Protein AF-U5VRV6-F1 (afdb_monomer_lite)

pLDDT: mean 81.71, std 19.07, range [36.88, 98.19]

Secondary structure (DSSP, 8-state):
---------PPP----------------PPPP---PPS--------PPPPEEEEEEEEE--TT-EEEEEEESSSS-EEEEEEEE-SS--SSS--TTEEEEEEEESSSSSS-EEE--SS-EES-EEEEE-TTS-EEEEETTTEEEEESSTTSS-EEESSPPPPPHHHH-EEEETTEEEEEEE-TTS--EEEEE--SSTTSPPPEEEEETTEEEE---TT--S--SEEEEEETTEEEEEETTEEEEE-TT---EEE--S-SSEEEE-TTS-EEEEETTTTEEEEEEEETTEEEEEEEEEEEE-

InterPro domains:
  IPR015943 WD40/YVTN repeat-like-containing domain superfamily [G3DSA:2.130.10.10] (91-248)

Structure (mmCIF, N/CA/C/O backbone):
data_AF-U5VRV6-F1
#
_entry.id   AF-U5VRV6-F1
#
loop_
_atom_site.group_PDB
_atom_site.id
_atom_site.type_symbol
_atom_site.label_atom_id
_atom_site.label_alt_id
_atom_site.label_comp_id
_atom_site.label_asym_id
_atom_site.label_entity_id
_atom_site.label_seq_id
_atom_site.pdbx_PDB_ins_code
_atom_site.Cartn_x
_atom_site.Cartn_y
_atom_site.Cartn_z
_atom_site.occupancy
_atom_site.B_iso_or_equiv
_atom_site.auth_seq_id
_atom_site.auth_comp_id
_atom_site.auth_asym_id
_atom_site.auth_atom_id
_atom_site.pdbx_PDB_model_num
ATOM 1 N N . MET A 1 1 ? -8.459 62.978 -18.547 1.00 42.44 1 MET A N 1
ATOM 2 C CA . MET A 1 1 ? -9.290 62.737 -17.347 1.00 42.44 1 MET A CA 1
ATOM 3 C C . MET A 1 1 ? -8.329 62.241 -16.293 1.00 42.44 1 MET A C 1
ATOM 5 O O . MET A 1 1 ? -8.176 61.042 -16.129 1.00 42.44 1 MET A O 1
ATOM 9 N N . ASP A 1 2 ? -7.625 63.179 -15.669 1.00 36.88 2 ASP A N 1
ATOM 10 C CA . ASP A 1 2 ? -6.565 62.901 -14.706 1.00 36.88 2 ASP A CA 1
ATOM 11 C C . ASP A 1 2 ? -6.963 63.549 -13.385 1.00 36.88 2 ASP A C 1
ATOM 13 O O . ASP A 1 2 ? -7.093 64.769 -13.299 1.00 36.88 2 ASP A O 1
ATOM 17 N N . ALA A 1 3 ? -7.203 62.723 -12.371 1.00 40.25 3 ALA A N 1
ATOM 18 C CA . ALA A 1 3 ? -7.397 63.165 -11.000 1.00 40.25 3 ALA A CA 1
ATOM 19 C C . ALA A 1 3 ? -6.587 62.247 -10.083 1.00 40.25 3 ALA A C 1
ATOM 21 O O . ALA A 1 3 ? -6.955 61.112 -9.789 1.00 40.25 3 ALA A O 1
ATOM 22 N N . VAL A 1 4 ? -5.437 62.782 -9.689 1.00 40.69 4 VAL A N 1
ATOM 23 C CA . VAL A 1 4 ? -4.514 62.282 -8.674 1.00 40.69 4 VAL A CA 1
ATOM 24 C C . VAL A 1 4 ? -5.130 62.519 -7.291 1.00 40.69 4 VAL A C 1
ATOM 26 O O . VAL A 1 4 ? -5.583 63.623 -7.000 1.00 40.69 4 VAL A O 1
ATOM 29 N N . LEU A 1 5 ? -5.114 61.502 -6.425 1.00 43.28 5 LEU A N 1
ATOM 30 C CA . LEU A 1 5 ? -5.464 61.608 -5.003 1.00 43.28 5 LEU A CA 1
ATOM 31 C C . LEU A 1 5 ? -4.194 61.426 -4.148 1.00 43.28 5 LEU A C 1
ATOM 33 O O . LEU A 1 5 ? -3.525 60.403 -4.302 1.00 43.28 5 LEU A O 1
ATOM 37 N N . PRO A 1 6 ? -3.854 62.354 -3.232 1.00 49.81 6 PRO A N 1
ATOM 38 C CA . PRO A 1 6 ? -2.727 62.197 -2.319 1.00 49.81 6 PRO A CA 1
ATOM 39 C C . PRO A 1 6 ? -3.179 61.604 -0.974 1.00 49.81 6 PRO A C 1
ATOM 41 O O . PRO A 1 6 ? -4.217 61.979 -0.429 1.00 49.81 6 PRO A O 1
ATOM 44 N N . ARG A 1 7 ? -2.368 60.714 -0.390 1.00 48.44 7 ARG A N 1
ATOM 45 C CA . ARG A 1 7 ? -2.465 60.331 1.027 1.00 48.44 7 ARG A CA 1
ATOM 46 C C . ARG A 1 7 ? -1.246 60.859 1.773 1.00 48.44 7 ARG A C 1
ATOM 48 O O . ARG A 1 7 ? -0.137 60.364 1.604 1.00 48.44 7 ARG A O 1
ATOM 55 N N . ALA A 1 8 ? -1.494 61.889 2.571 1.00 40.72 8 ALA A N 1
ATOM 56 C CA . ALA A 1 8 ? -0.599 62.418 3.586 1.00 40.72 8 ALA A CA 1
ATOM 57 C C . ALA A 1 8 ? -0.865 61.755 4.951 1.00 40.72 8 ALA A C 1
ATOM 59 O O . ALA A 1 8 ? -1.913 61.140 5.144 1.00 40.72 8 ALA A O 1
ATOM 60 N N . LEU A 1 9 ? 0.065 62.019 5.880 1.00 42.19 9 LEU A N 1
ATOM 61 C CA . LEU A 1 9 ? 0.030 61.875 7.348 1.00 42.19 9 LEU A CA 1
ATOM 62 C C . LEU A 1 9 ? 0.780 60.670 7.936 1.00 42.19 9 LEU A C 1
ATOM 64 O O . LEU A 1 9 ? 0.206 59.660 8.329 1.00 42.19 9 LEU A O 1
ATOM 68 N N . ALA A 1 10 ? 2.093 60.870 8.086 1.00 40.06 10 ALA A N 1
ATOM 69 C CA . ALA A 1 10 ? 2.903 60.263 9.135 1.00 40.06 10 ALA A CA 1
ATOM 70 C C . ALA A 1 10 ? 2.740 61.098 10.420 1.00 40.06 10 ALA A C 1
ATOM 72 O O . ALA A 1 10 ? 3.085 62.280 10.442 1.00 40.06 10 ALA A O 1
ATOM 73 N N . GLY A 1 11 ? 2.174 60.495 11.466 1.00 44.00 11 GLY A N 1
ATOM 74 C CA . GLY A 1 11 ? 2.008 61.098 12.788 1.00 44.00 11 GLY A CA 1
ATOM 75 C C . GLY A 1 11 ? 3.113 60.658 13.747 1.00 44.00 11 GLY A C 1
ATOM 76 O O . GLY A 1 11 ? 3.287 59.469 13.995 1.00 44.00 11 GLY A O 1
ATOM 77 N N . VAL A 1 12 ? 3.841 61.640 14.277 1.00 46.75 12 VAL A N 1
ATOM 78 C CA . VAL A 1 12 ? 4.800 61.551 15.388 1.00 46.75 12 VAL A CA 1
ATOM 79 C C . VAL A 1 12 ? 4.040 61.643 16.718 1.00 46.75 12 VAL A C 1
ATOM 81 O O . VAL A 1 12 ? 3.195 62.522 16.849 1.00 46.75 12 VAL A O 1
ATOM 84 N N . LEU A 1 13 ? 4.375 60.820 17.720 1.00 43.66 13 LEU A N 1
ATOM 85 C CA . LEU A 1 13 ? 4.093 61.091 19.145 1.00 43.66 13 LEU A CA 1
ATOM 86 C C . LEU A 1 13 ? 5.135 60.338 20.003 1.00 43.66 13 LEU A C 1
ATOM 88 O O . LEU A 1 13 ? 5.196 59.115 19.962 1.00 43.66 13 LEU A O 1
ATOM 92 N N . LEU A 1 14 ? 6.191 61.005 20.472 1.00 41.12 14 LEU A N 1
ATOM 93 C CA . LEU A 1 14 ? 6.366 61.719 21.752 1.00 41.12 14 LEU A CA 1
ATOM 94 C C . LEU A 1 14 ? 6.448 60.809 22.999 1.00 41.12 14 LEU A C 1
ATOM 96 O O . LEU A 1 14 ? 5.477 60.182 23.411 1.00 41.12 14 LEU A O 1
ATOM 100 N N . LEU A 1 15 ? 7.647 60.803 23.593 1.00 45.47 15 LEU A N 1
ATOM 101 C CA . LEU A 1 15 ? 8.026 60.208 24.878 1.00 45.47 15 LEU A CA 1
ATOM 102 C C . LEU A 1 15 ? 7.299 60.850 26.070 1.00 45.47 15 LEU A C 1
ATOM 104 O O . LEU A 1 15 ? 7.196 62.073 26.134 1.00 45.47 15 LEU A O 1
ATOM 108 N N . LEU A 1 16 ? 6.976 60.036 27.081 1.00 51.25 16 LEU A N 1
ATOM 109 C CA . LEU A 1 16 ? 6.817 60.464 28.474 1.00 51.25 16 LEU A CA 1
ATOM 110 C C . LEU A 1 16 ? 7.508 59.462 29.410 1.00 51.25 16 LEU A C 1
ATOM 112 O O . LEU A 1 16 ? 7.162 58.283 29.464 1.00 51.25 16 LEU A O 1
ATOM 116 N N . THR A 1 17 ? 8.502 59.958 30.141 1.00 54.72 17 THR A N 1
ATOM 117 C CA . THR A 1 17 ? 9.117 59.345 31.320 1.00 54.72 17 THR A CA 1
ATOM 118 C C . THR A 1 17 ? 8.435 59.883 32.580 1.00 54.72 17 THR A C 1
ATOM 120 O O . THR A 1 17 ? 8.090 61.062 32.613 1.00 54.72 17 THR A O 1
ATOM 123 N N . LEU A 1 18 ? 8.277 59.041 33.615 1.00 43.03 18 LEU A N 1
ATOM 124 C CA . LEU A 1 18 ? 8.635 59.292 35.030 1.00 43.03 18 LEU A CA 1
ATOM 125 C C . LEU A 1 18 ? 7.873 58.372 36.005 1.00 43.03 18 LEU A C 1
ATOM 127 O O . LEU A 1 18 ? 6.651 58.344 36.024 1.00 43.03 18 LEU A O 1
ATOM 131 N N . GLY A 1 19 ? 8.649 57.718 36.878 1.00 45.34 19 GLY A N 1
ATOM 132 C CA . GLY A 1 19 ? 8.439 57.721 38.332 1.00 45.34 19 GLY A CA 1
ATOM 133 C C . GLY A 1 19 ? 7.315 56.868 38.926 1.00 45.34 19 GLY A C 1
ATOM 134 O O . GLY A 1 19 ? 6.165 57.281 38.965 1.00 45.34 19 GLY A O 1
ATOM 135 N N . GLY A 1 20 ? 7.687 55.752 39.559 1.00 38.62 20 GLY A N 1
ATOM 136 C CA . GLY A 1 20 ? 6.810 55.036 40.487 1.00 38.62 20 GLY A CA 1
ATOM 137 C C . GLY A 1 20 ? 7.572 54.025 41.338 1.00 38.62 20 GLY A C 1
ATOM 138 O O . GLY A 1 20 ? 7.757 52.883 40.928 1.00 38.62 20 GLY A O 1
ATOM 139 N N . CYS A 1 21 ? 8.027 54.450 42.519 1.00 47.62 21 CYS A N 1
ATOM 140 C CA . CYS A 1 21 ? 8.545 53.572 43.567 1.00 47.62 21 CYS A CA 1
ATOM 141 C C . CYS A 1 21 ? 7.497 52.511 43.921 1.00 47.62 21 CYS A C 1
ATOM 143 O O . CYS A 1 21 ? 6.390 52.860 44.322 1.00 47.62 21 CYS A O 1
ATOM 145 N N . SER A 1 22 ? 7.847 51.229 43.831 1.00 45.88 22 SER A N 1
ATOM 146 C CA . SER A 1 22 ? 7.066 50.165 44.466 1.00 45.88 22 SER A CA 1
ATOM 147 C C . SER A 1 22 ? 7.868 49.611 45.632 1.00 45.88 22 SER A C 1
ATOM 149 O O . SER A 1 22 ? 8.884 48.941 45.448 1.00 45.88 22 SER A O 1
ATOM 151 N N . ALA A 1 23 ? 7.410 49.956 46.833 1.00 51.03 23 ALA A N 1
ATOM 152 C CA . ALA A 1 23 ? 7.776 49.282 48.062 1.00 51.03 23 ALA A CA 1
ATOM 153 C C . ALA A 1 23 ? 7.426 47.792 47.932 1.00 51.03 23 ALA A C 1
ATOM 155 O O . ALA A 1 23 ? 6.317 47.426 47.542 1.00 51.03 23 ALA A O 1
ATOM 156 N N . LEU A 1 24 ? 8.407 46.944 48.225 1.00 43.62 24 LEU A N 1
ATOM 157 C CA . LEU A 1 24 ? 8.246 45.505 48.356 1.00 43.62 24 LEU A CA 1
ATOM 158 C C . LEU A 1 24 ? 7.493 45.228 49.659 1.00 43.62 24 LEU A C 1
ATOM 160 O O . LEU A 1 24 ? 8.105 45.239 50.722 1.00 43.62 24 LEU A O 1
ATOM 164 N N . ASP A 1 25 ? 6.192 44.957 49.570 1.00 44.09 25 ASP A N 1
ATOM 165 C CA . ASP A 1 25 ? 5.458 44.293 50.646 1.00 44.09 25 ASP A CA 1
ATOM 166 C C . ASP A 1 25 ? 5.300 42.811 50.288 1.00 44.09 25 ASP A C 1
ATOM 168 O O . ASP A 1 25 ? 4.629 42.422 49.325 1.00 44.09 25 ASP A O 1
ATOM 172 N N . GLY A 1 26 ? 6.025 41.976 51.031 1.00 43.62 26 GLY A N 1
ATOM 173 C CA . GLY A 1 26 ? 6.123 40.538 50.830 1.00 43.62 26 GLY A CA 1
ATOM 174 C C . GLY A 1 26 ? 4.843 39.816 51.234 1.00 43.62 26 GLY A C 1
ATOM 175 O O . GLY A 1 26 ? 4.760 39.241 52.317 1.00 43.62 26 GLY A O 1
ATOM 176 N N . VAL A 1 27 ? 3.865 39.769 50.333 1.00 45.47 27 VAL A N 1
ATOM 177 C CA . VAL A 1 27 ? 2.753 38.818 50.426 1.00 45.47 27 VAL A CA 1
ATOM 178 C C . VAL A 1 27 ? 3.297 37.426 50.098 1.00 45.47 27 VAL A C 1
ATOM 180 O O . VAL A 1 27 ? 3.529 37.094 48.935 1.00 45.47 27 VAL A O 1
ATOM 183 N N . ARG A 1 28 ? 3.495 36.584 51.122 1.00 47.84 28 ARG A N 1
ATOM 184 C CA . ARG A 1 28 ? 3.660 35.132 50.941 1.00 47.84 28 ARG A CA 1
ATOM 185 C C . ARG A 1 28 ? 2.376 34.573 50.327 1.00 47.84 28 ARG A C 1
ATOM 187 O O . ARG A 1 28 ? 1.448 34.209 51.042 1.00 47.84 28 ARG A O 1
ATOM 194 N N . ARG A 1 29 ? 2.324 34.503 48.997 1.00 47.06 29 ARG A N 1
ATOM 195 C CA . ARG A 1 29 ? 1.360 33.651 48.301 1.00 47.06 29 ARG A CA 1
ATOM 196 C C . ARG A 1 29 ? 1.803 32.198 48.502 1.00 47.06 29 ARG A C 1
ATOM 198 O O . ARG A 1 29 ? 2.980 31.911 48.260 1.00 47.06 29 ARG A O 1
ATOM 205 N N . PRO A 1 30 ? 0.923 31.290 48.956 1.00 51.53 30 PRO A N 1
ATOM 206 C CA . PRO A 1 30 ? 1.204 29.868 48.837 1.00 51.53 30 PRO A CA 1
ATOM 207 C C . PRO A 1 30 ? 1.469 29.550 47.355 1.00 51.53 30 PRO A C 1
ATOM 209 O O . PRO A 1 30 ? 0.885 30.204 46.481 1.00 51.53 30 PRO A O 1
ATOM 212 N N . PRO A 1 31 ? 2.393 28.623 47.055 1.00 56.69 31 PRO A N 1
ATOM 213 C CA . PRO A 1 31 ? 2.664 28.233 45.679 1.00 56.69 31 PRO A CA 1
ATOM 214 C C . PRO A 1 31 ? 1.348 27.804 45.014 1.00 56.69 31 PRO A C 1
ATOM 216 O O . PRO A 1 31 ? 0.522 27.185 45.689 1.00 56.69 31 PRO A O 1
ATOM 219 N N . PRO A 1 32 ? 1.120 28.142 43.731 1.00 55.19 32 PRO A N 1
ATOM 220 C CA . PRO A 1 32 ? -0.043 27.634 43.021 1.00 55.19 32 PRO A CA 1
ATOM 221 C C . PRO A 1 32 ? -0.043 26.108 43.116 1.00 55.19 32 PRO A C 1
ATOM 223 O O . PRO A 1 32 ? 1.013 25.481 42.960 1.00 55.19 32 PRO A O 1
ATOM 226 N N . ASP A 1 33 ? -1.214 25.536 43.405 1.00 47.53 33 ASP A N 1
ATOM 227 C CA . ASP A 1 33 ? -1.428 24.096 43.352 1.00 47.53 33 ASP A CA 1
ATOM 228 C C . ASP A 1 33 ? -0.824 23.567 42.055 1.00 47.53 33 ASP A C 1
ATOM 230 O O . ASP A 1 33 ? -1.057 24.111 40.970 1.00 47.53 33 ASP A O 1
ATOM 234 N N . ARG A 1 34 ? 0.012 22.532 42.177 1.00 47.25 34 ARG A N 1
ATOM 235 C CA . ARG A 1 34 ? 0.539 21.823 41.017 1.00 47.25 34 ARG A CA 1
ATOM 236 C C . ARG A 1 34 ? -0.660 21.337 40.213 1.00 47.25 34 ARG A C 1
ATOM 238 O O . ARG A 1 34 ? -1.307 20.369 40.605 1.00 47.25 34 ARG A O 1
ATOM 245 N N . SER A 1 35 ? -0.915 21.980 39.075 1.00 46.31 35 SER A N 1
ATOM 246 C CA . SER A 1 35 ? -1.688 21.379 37.997 1.00 46.31 35 SER A CA 1
ATOM 247 C C . SER A 1 35 ? -1.182 19.948 37.791 1.00 46.31 35 SER A C 1
ATOM 249 O O . SER A 1 35 ? 0.041 19.739 37.838 1.00 46.31 35 SER A O 1
ATOM 251 N N . PRO A 1 36 ? -2.072 18.959 37.598 1.00 45.31 36 PRO A N 1
ATOM 252 C CA . PRO A 1 36 ? -1.640 17.604 37.296 1.00 45.31 36 PRO A CA 1
ATOM 253 C C . PRO A 1 36 ? -0.665 17.674 36.121 1.00 45.31 36 PRO A C 1
ATOM 255 O O . PRO A 1 36 ? -0.935 18.330 35.113 1.00 45.31 36 PRO A O 1
ATOM 258 N N . SER A 1 37 ? 0.519 17.082 36.306 1.00 49.38 37 SER A N 1
ATOM 259 C CA . SER A 1 37 ? 1.514 16.987 35.239 1.00 49.38 37 SER A CA 1
ATOM 260 C C . SER A 1 37 ? 0.846 16.409 33.991 1.00 49.38 37 SER A C 1
ATOM 262 O O . SER A 1 37 ? 0.012 15.512 34.141 1.00 49.38 37 SER A O 1
ATOM 264 N N . PRO A 1 38 ? 1.207 16.877 32.780 1.00 47.50 38 PRO A N 1
ATOM 265 C CA . PRO A 1 38 ? 0.806 16.195 31.560 1.00 47.50 38 PRO A CA 1
ATOM 266 C C . PRO A 1 38 ? 1.195 14.736 31.739 1.00 47.50 38 PRO A C 1
ATOM 268 O O . PRO A 1 38 ? 2.340 14.467 32.118 1.00 47.50 38 PRO A O 1
ATOM 271 N N . SER A 1 39 ? 0.215 13.845 31.578 1.00 46.28 39 SER A N 1
ATOM 272 C CA . SER A 1 39 ? 0.344 12.405 31.749 1.00 46.28 39 SER A CA 1
ATOM 273 C C . SER A 1 39 ? 1.734 11.961 31.336 1.00 46.28 39 SER A C 1
ATOM 275 O O . SER A 1 39 ? 2.159 12.229 30.209 1.00 46.28 39 SER A O 1
ATOM 277 N N . ALA A 1 40 ? 2.453 11.345 32.277 1.00 43.03 40 ALA A N 1
ATOM 278 C CA . ALA A 1 40 ? 3.700 10.675 31.976 1.00 43.03 40 ALA A CA 1
ATOM 279 C C . ALA A 1 40 ? 3.462 9.871 30.700 1.00 43.03 40 ALA A C 1
ATOM 281 O O . ALA A 1 40 ? 2.570 9.021 30.668 1.00 43.03 40 ALA A O 1
ATOM 282 N N . ILE A 1 41 ? 4.196 10.206 29.638 1.00 44.28 41 ILE A N 1
ATOM 283 C CA . ILE A 1 41 ? 4.281 9.363 28.456 1.00 44.28 41 ILE A CA 1
ATOM 284 C C . ILE A 1 41 ? 4.745 8.032 29.025 1.00 44.28 41 ILE A C 1
ATOM 286 O O . ILE A 1 41 ? 5.895 7.911 29.448 1.00 44.28 41 ILE A O 1
ATOM 290 N N . VAL A 1 42 ? 3.820 7.082 29.155 1.00 47.59 42 VAL A N 1
ATOM 291 C CA . VAL A 1 42 ? 4.151 5.720 29.535 1.00 47.59 42 VAL A CA 1
ATOM 292 C C . VAL A 1 42 ? 5.025 5.246 28.392 1.00 47.59 42 VAL A C 1
ATOM 294 O O . VAL A 1 42 ? 4.536 4.914 27.316 1.00 47.59 42 VAL A O 1
ATOM 297 N N . HIS A 1 43 ? 6.337 5.338 28.593 1.00 41.34 43 HIS A N 1
ATOM 298 C CA . HIS A 1 43 ? 7.329 4.741 27.725 1.00 41.34 43 HIS A CA 1
ATOM 299 C C . HIS A 1 43 ? 7.098 3.244 27.878 1.00 41.34 43 HIS A C 1
ATOM 301 O O . HIS A 1 43 ? 7.596 2.615 28.811 1.00 41.34 43 HIS A O 1
ATOM 307 N N . GLN A 1 44 ? 6.203 2.702 27.054 1.00 50.59 44 GLN A N 1
ATOM 308 C CA . GLN A 1 44 ? 5.981 1.276 27.038 1.00 50.59 44 GLN A CA 1
ATOM 309 C C . GLN A 1 44 ? 7.307 0.642 26.632 1.00 50.59 44 GLN A C 1
ATOM 311 O O . GLN A 1 44 ? 7.879 1.042 25.615 1.00 50.59 44 GLN A O 1
ATOM 316 N N . PRO A 1 45 ? 7.848 -0.291 27.428 1.00 44.28 45 PRO A N 1
ATOM 317 C CA . PRO A 1 45 ? 9.013 -1.037 27.001 1.00 44.28 45 PRO A CA 1
ATOM 318 C C . PRO A 1 45 ? 8.648 -1.726 25.686 1.00 44.28 45 PRO A C 1
ATOM 320 O O . PRO A 1 45 ? 7.726 -2.539 25.635 1.00 44.28 45 PRO A O 1
ATOM 323 N N . HIS A 1 46 ? 9.342 -1.346 24.614 1.00 54.00 46 HIS A N 1
ATOM 324 C CA . HIS A 1 46 ? 9.198 -1.959 23.305 1.00 54.00 46 HIS A CA 1
ATOM 325 C C . HIS A 1 46 ? 9.690 -3.398 23.447 1.00 54.00 46 HIS A C 1
ATOM 327 O O . HIS A 1 46 ? 10.894 -3.653 23.389 1.00 54.00 46 HIS A O 1
ATOM 333 N N . LEU A 1 47 ? 8.782 -4.342 23.700 1.00 60.53 47 LEU A N 1
ATOM 334 C CA . LEU A 1 47 ? 9.122 -5.745 23.529 1.00 60.53 47 LEU A CA 1
ATOM 335 C C . LEU A 1 47 ? 9.560 -5.907 22.067 1.00 60.53 47 LEU A C 1
ATOM 337 O O . LEU A 1 47 ? 8.832 -5.464 21.172 1.00 60.53 47 LEU A O 1
ATOM 341 N N . PRO A 1 48 ? 10.765 -6.444 21.810 1.00 72.81 48 PRO A N 1
ATOM 342 C CA . PRO A 1 48 ? 11.244 -6.597 20.452 1.00 72.81 48 PRO A CA 1
ATOM 343 C C . PRO A 1 48 ? 10.287 -7.530 19.722 1.00 72.81 48 PRO A C 1
ATOM 345 O O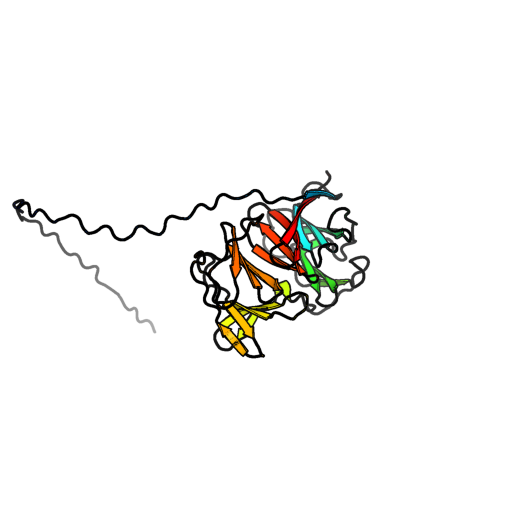 . PRO A 1 48 ? 10.025 -8.646 20.166 1.00 72.81 48 PRO A O 1
ATOM 348 N N . ILE A 1 49 ? 9.740 -7.047 18.614 1.00 84.38 49 ILE A N 1
ATOM 349 C CA . ILE A 1 49 ? 8.922 -7.873 17.742 1.00 84.38 49 ILE A CA 1
ATOM 350 C C . ILE A 1 49 ? 9.804 -8.950 17.114 1.00 84.38 49 ILE A C 1
ATOM 352 O O . ILE A 1 49 ? 10.920 -8.661 16.677 1.00 84.38 49 ILE A O 1
ATOM 356 N N . GLU A 1 50 ? 9.324 -10.188 17.068 1.00 90.06 50 GLU A N 1
ATOM 357 C CA . GLU A 1 50 ? 9.994 -11.230 16.298 1.00 90.06 50 GLU A CA 1
ATOM 358 C C . GLU A 1 50 ? 9.696 -11.028 14.811 1.00 90.06 50 GLU A C 1
ATOM 360 O O . GLU A 1 50 ? 8.546 -10.850 14.401 1.00 90.06 50 GLU A O 1
ATOM 365 N N . TYR A 1 51 ? 10.742 -11.030 13.988 1.00 93.50 51 TYR A N 1
ATOM 366 C CA . TYR A 1 51 ? 10.608 -10.873 12.546 1.00 93.50 51 TYR A CA 1
ATOM 367 C C . TYR A 1 51 ? 11.718 -11.591 11.791 1.00 93.50 51 TYR A C 1
ATOM 369 O O . TYR A 1 51 ? 12.817 -11.817 12.297 1.00 93.50 51 TYR A O 1
ATOM 377 N N . THR A 1 52 ? 11.440 -11.889 10.526 1.00 94.94 52 THR A N 1
ATOM 378 C CA . THR A 1 52 ? 12.448 -12.353 9.570 1.00 94.94 52 THR A CA 1
ATOM 379 C C . THR A 1 52 ? 12.848 -11.213 8.641 1.00 94.94 52 THR A C 1
ATOM 381 O O . THR A 1 52 ? 12.012 -10.410 8.232 1.00 94.94 52 THR A O 1
ATOM 384 N N . VAL A 1 53 ? 14.125 -11.131 8.267 1.00 94.69 53 VAL A N 1
ATOM 385 C CA . VAL A 1 53 ? 14.574 -10.216 7.208 1.00 94.69 53 VAL A CA 1
ATOM 386 C C . VAL A 1 53 ? 14.623 -10.966 5.889 1.00 94.69 53 VAL A C 1
ATOM 388 O O . VAL A 1 53 ? 15.253 -12.017 5.787 1.00 94.69 53 VAL A O 1
ATOM 391 N N . ARG A 1 54 ? 14.003 -10.394 4.860 1.00 94.69 54 ARG A N 1
ATOM 392 C CA . ARG A 1 54 ? 14.072 -10.887 3.490 1.00 94.69 54 ARG A CA 1
ATOM 393 C C . ARG A 1 54 ? 14.707 -9.823 2.609 1.00 94.69 54 ARG A C 1
ATOM 395 O O . ARG A 1 54 ? 14.137 -8.757 2.375 1.00 94.69 54 ARG A O 1
ATOM 402 N N . THR A 1 55 ? 15.907 -10.139 2.137 1.00 94.12 55 THR A N 1
ATOM 403 C CA . THR A 1 55 ? 16.699 -9.268 1.272 1.00 94.12 55 THR A CA 1
ATOM 404 C C . THR A 1 55 ? 16.808 -9.892 -0.107 1.00 94.12 55 THR A C 1
ATOM 406 O O . THR A 1 55 ? 17.185 -11.055 -0.229 1.00 94.12 55 THR A O 1
ATOM 409 N N . ALA A 1 56 ? 16.536 -9.102 -1.138 1.00 94.31 56 ALA A N 1
ATOM 410 C CA . ALA A 1 56 ? 16.781 -9.466 -2.521 1.00 94.31 56 ALA A CA 1
ATOM 411 C C . ALA A 1 56 ? 17.552 -8.354 -3.233 1.00 94.31 56 ALA A C 1
ATOM 413 O O . ALA A 1 56 ? 17.464 -7.179 -2.868 1.00 94.31 56 ALA A O 1
ATOM 414 N N . SER A 1 57 ? 18.292 -8.730 -4.271 1.00 93.44 57 SER A N 1
ATOM 415 C CA . SER A 1 57 ? 18.961 -7.778 -5.154 1.00 93.44 57 SER A CA 1
ATOM 416 C C . SER A 1 57 ? 18.421 -7.918 -6.568 1.00 93.44 57 SER A C 1
ATOM 418 O O . SER A 1 57 ? 18.214 -9.037 -7.038 1.00 93.44 57 SER A O 1
ATOM 420 N N . VAL A 1 58 ? 18.202 -6.790 -7.236 1.00 95.75 58 VAL A N 1
ATOM 421 C CA . VAL A 1 58 ? 17.722 -6.728 -8.620 1.00 95.75 58 VAL A CA 1
ATOM 422 C C . VAL A 1 58 ? 18.754 -6.061 -9.512 1.00 95.75 58 VAL A C 1
ATOM 424 O O . VAL A 1 58 ? 19.384 -5.086 -9.112 1.00 95.75 58 VAL A O 1
ATOM 427 N N . ASP A 1 59 ? 18.912 -6.570 -10.728 1.00 95.25 59 ASP A N 1
ATOM 428 C CA . ASP A 1 59 ? 19.894 -6.047 -11.675 1.00 95.25 59 ASP A CA 1
ATOM 429 C C . ASP A 1 59 ? 19.384 -4.722 -12.268 1.00 95.25 59 ASP A C 1
ATOM 431 O O . ASP A 1 59 ? 18.589 -4.696 -13.215 1.00 95.25 59 ASP A O 1
ATOM 435 N N . VAL A 1 60 ? 19.823 -3.604 -11.690 1.00 93.69 60 VAL A N 1
ATOM 436 C CA . VAL A 1 60 ? 19.550 -2.252 -12.191 1.00 93.69 60 VAL A CA 1
ATOM 437 C C . VAL A 1 60 ? 20.864 -1.493 -12.357 1.00 93.69 60 VAL A C 1
ATOM 439 O O . VAL A 1 60 ? 21.753 -1.636 -11.520 1.00 93.69 60 VAL A O 1
ATOM 442 N N . PRO A 1 61 ? 21.015 -0.681 -13.419 1.00 92.12 61 PRO A N 1
ATOM 443 C CA . PRO A 1 61 ? 22.223 0.112 -13.606 1.00 92.12 61 PRO A CA 1
ATOM 444 C C . PRO A 1 61 ? 22.504 1.044 -12.422 1.00 92.12 61 PRO A C 1
ATOM 446 O O . PRO A 1 61 ? 21.588 1.492 -11.727 1.00 92.12 61 PRO A O 1
ATOM 449 N N . HIS A 1 62 ? 23.778 1.394 -12.241 1.00 90.56 62 HIS A N 1
ATOM 450 C CA . HIS A 1 62 ? 24.185 2.389 -11.254 1.00 90.56 62 HIS A CA 1
ATOM 451 C C . HIS A 1 62 ? 23.401 3.704 -11.429 1.00 90.56 62 HIS A C 1
ATOM 453 O O . HIS A 1 62 ? 23.180 4.164 -12.548 1.00 90.56 62 HIS A O 1
ATOM 459 N N . GLY A 1 63 ? 23.000 4.312 -10.311 1.00 89.69 63 GLY A N 1
ATOM 460 C CA . GLY A 1 63 ? 22.232 5.559 -10.280 1.00 89.69 63 GLY A CA 1
ATOM 461 C C . GLY A 1 63 ? 20.714 5.373 -10.227 1.00 89.69 63 GLY A C 1
ATOM 462 O O . GLY A 1 63 ? 20.010 6.345 -9.955 1.00 89.69 63 GLY A O 1
ATOM 463 N N . TYR A 1 64 ? 20.199 4.159 -10.436 1.00 93.31 64 TYR A N 1
ATOM 464 C CA . TYR A 1 64 ? 18.785 3.869 -10.208 1.00 93.31 64 TYR A CA 1
ATOM 465 C C . TYR A 1 64 ? 18.461 3.860 -8.710 1.00 93.31 64 TYR A C 1
ATOM 467 O O . TYR A 1 64 ? 19.166 3.245 -7.910 1.00 93.31 64 TYR A O 1
ATOM 475 N N . VAL A 1 65 ? 17.354 4.501 -8.341 1.00 91.81 65 VAL A N 1
ATOM 476 C CA . VAL A 1 65 ? 16.796 4.516 -6.985 1.00 91.81 65 VAL A CA 1
ATOM 477 C C . VAL A 1 65 ? 15.445 3.809 -6.968 1.00 91.81 65 VAL A C 1
ATOM 479 O O . VAL A 1 65 ? 14.718 3.819 -7.962 1.00 91.81 65 VAL A O 1
ATOM 482 N N . GLN A 1 66 ? 15.097 3.174 -5.848 1.00 93.00 66 GLN A N 1
ATOM 483 C CA . GLN A 1 66 ? 13.782 2.554 -5.688 1.00 93.00 66 GLN A CA 1
ATOM 484 C C . GLN A 1 66 ? 12.723 3.650 -5.528 1.00 93.00 66 GLN A C 1
ATOM 486 O O . GLN A 1 66 ? 12.642 4.286 -4.481 1.00 93.00 66 GLN A O 1
ATOM 491 N N . GLN A 1 67 ? 11.899 3.851 -6.554 1.00 91.88 67 GLN A N 1
ATOM 492 C CA . GLN A 1 67 ? 10.805 4.820 -6.524 1.00 91.88 67 GLN A CA 1
ATOM 493 C C . GLN A 1 67 ? 9.547 4.239 -5.882 1.00 91.88 67 GLN A C 1
ATOM 495 O O . GLN A 1 67 ? 8.833 4.934 -5.165 1.00 91.88 67 GLN A O 1
ATOM 500 N N . ALA A 1 68 ? 9.259 2.965 -6.144 1.00 91.69 68 ALA A N 1
ATOM 501 C CA . ALA A 1 68 ? 8.133 2.283 -5.534 1.00 91.69 68 ALA A CA 1
ATOM 502 C C . ALA A 1 68 ? 8.479 0.830 -5.233 1.00 91.69 68 ALA A C 1
ATOM 504 O O . ALA A 1 68 ? 9.171 0.160 -5.994 1.00 91.69 68 ALA A O 1
ATOM 505 N N . LEU A 1 69 ? 7.926 0.335 -4.139 1.00 93.94 69 LEU A N 1
ATOM 506 C CA . LEU A 1 69 ? 7.886 -1.075 -3.785 1.00 93.94 69 LEU A CA 1
ATOM 507 C C . LEU A 1 69 ? 6.505 -1.291 -3.196 1.00 93.94 69 LEU A C 1
ATOM 509 O O . LEU A 1 69 ? 6.280 -0.781 -2.109 1.00 93.94 69 LEU A O 1
ATOM 513 N N . LYS A 1 70 ? 5.572 -1.925 -3.907 1.00 93.06 70 LYS A N 1
ATOM 514 C CA . LYS A 1 70 ? 4.161 -2.084 -3.511 1.00 93.06 70 LYS A CA 1
ATOM 515 C C . LYS A 1 70 ? 3.775 -3.558 -3.503 1.00 93.06 70 LYS A C 1
ATOM 517 O O . LYS A 1 70 ? 4.209 -4.305 -4.378 1.00 93.06 70 LYS A O 1
ATOM 522 N N . PHE A 1 71 ? 2.922 -3.960 -2.569 1.00 95.00 71 PHE A N 1
ATOM 523 C CA . PHE A 1 71 ? 2.364 -5.309 -2.513 1.00 95.00 71 PHE A CA 1
ATOM 524 C C . PHE A 1 71 ? 0.851 -5.281 -2.688 1.00 95.00 71 PHE A C 1
ATOM 526 O O . PHE A 1 71 ? 0.183 -4.330 -2.304 1.00 95.00 71 PHE A O 1
ATOM 533 N N . ARG A 1 72 ? 0.322 -6.333 -3.311 1.00 93.31 72 ARG A N 1
ATOM 534 C CA . ARG A 1 72 ? -1.120 -6.584 -3.425 1.00 93.31 72 ARG A CA 1
ATOM 535 C C . ARG A 1 72 ? -1.590 -7.604 -2.393 1.00 93.31 72 ARG A C 1
ATOM 537 O O . ARG A 1 72 ? -2.733 -7.552 -1.957 1.00 93.31 72 ARG A O 1
ATOM 544 N N . THR A 1 73 ? -0.714 -8.548 -2.071 1.00 94.75 73 THR A N 1
ATOM 545 C CA . THR A 1 73 ? -0.880 -9.652 -1.114 1.00 94.75 73 THR A CA 1
ATOM 546 C C . THR A 1 73 ? 0.475 -9.904 -0.447 1.00 94.75 73 THR A C 1
ATOM 548 O O . THR A 1 73 ? 1.471 -9.304 -0.858 1.00 94.75 73 THR A O 1
ATOM 551 N N . ALA A 1 74 ? 0.569 -10.834 0.503 1.00 96.31 74 ALA A N 1
ATOM 552 C CA . ALA A 1 74 ? 1.850 -11.249 1.082 1.00 96.31 74 ALA A CA 1
ATOM 553 C C . ALA A 1 74 ? 2.863 -11.768 0.049 1.00 96.31 74 ALA A C 1
ATOM 555 O O . ALA A 1 74 ? 4.067 -11.766 0.303 1.00 96.31 74 ALA A O 1
ATOM 556 N N . THR A 1 75 ? 2.385 -12.258 -1.098 1.00 97.00 75 THR A N 1
ATOM 557 C CA . THR A 1 75 ? 3.215 -12.952 -2.090 1.00 97.00 75 THR A CA 1
ATOM 558 C C . THR A 1 75 ? 3.388 -12.168 -3.386 1.00 97.00 75 THR A C 1
ATOM 560 O O . THR A 1 75 ? 4.442 -12.250 -4.015 1.00 97.00 75 THR A O 1
ATOM 563 N N . VAL A 1 76 ? 2.391 -11.376 -3.778 1.00 96.69 76 VAL A N 1
ATOM 564 C CA . VAL A 1 76 ? 2.389 -10.635 -5.042 1.00 96.69 76 VAL A CA 1
ATOM 565 C C . VAL A 1 76 ? 2.760 -9.180 -4.803 1.00 96.69 76 VAL A C 1
ATOM 567 O O . VAL A 1 76 ? 2.045 -8.452 -4.114 1.00 96.69 76 VAL A O 1
ATOM 570 N N . GLY A 1 77 ? 3.841 -8.739 -5.441 1.00 96.12 77 GLY A N 1
ATOM 571 C CA . GLY A 1 77 ? 4.335 -7.372 -5.327 1.00 96.12 77 GLY A CA 1
ATOM 572 C C . GLY A 1 77 ? 5.057 -6.880 -6.574 1.00 96.12 77 GLY A C 1
ATOM 573 O O . GLY A 1 77 ? 5.322 -7.631 -7.516 1.00 96.12 77 GLY A O 1
ATOM 574 N N . VAL A 1 78 ? 5.365 -5.590 -6.574 1.00 96.75 78 VAL A N 1
ATOM 575 C CA . VAL A 1 78 ? 6.028 -4.879 -7.663 1.00 96.75 78 VAL A CA 1
ATOM 576 C C . VAL A 1 78 ? 7.042 -3.885 -7.110 1.00 96.75 78 VAL A C 1
ATOM 578 O O . VAL A 1 78 ? 6.786 -3.219 -6.109 1.00 96.75 78 VAL A O 1
ATOM 581 N N . ALA A 1 79 ? 8.185 -3.772 -7.778 1.00 96.75 79 ALA A N 1
ATOM 582 C CA . ALA A 1 79 ? 9.209 -2.780 -7.504 1.00 96.75 79 ALA A CA 1
ATOM 583 C C . ALA A 1 79 ? 9.503 -1.985 -8.780 1.00 96.75 79 ALA A C 1
ATOM 585 O O . ALA A 1 79 ? 9.704 -2.559 -9.855 1.00 96.75 79 ALA A O 1
ATOM 586 N N . LEU A 1 80 ? 9.517 -0.664 -8.654 1.00 96.56 80 LEU A N 1
ATOM 587 C CA . LEU A 1 80 ? 9.831 0.287 -9.710 1.00 96.56 80 LEU A CA 1
ATOM 588 C C . LEU A 1 80 ? 11.079 1.060 -9.299 1.00 96.56 80 LEU A C 1
ATOM 590 O O . LEU A 1 80 ? 11.099 1.718 -8.257 1.00 96.56 80 LEU A O 1
ATOM 594 N N . PHE A 1 81 ? 12.101 0.990 -10.138 1.00 96.44 81 PHE A N 1
ATOM 595 C CA . PHE A 1 81 ? 13.338 1.738 -9.983 1.00 96.44 81 PHE A CA 1
ATOM 596 C C . PHE A 1 81 ? 13.435 2.778 -11.085 1.00 96.44 81 PHE A C 1
ATOM 598 O O . PHE A 1 81 ? 13.153 2.461 -12.245 1.00 96.44 81 PHE A O 1
ATOM 605 N N . THR A 1 82 ? 13.882 3.982 -10.746 1.00 94.75 82 THR A N 1
ATOM 606 C CA . THR A 1 82 ? 14.085 5.054 -11.721 1.00 94.75 82 THR A CA 1
ATOM 607 C C . THR A 1 82 ? 15.427 5.741 -11.572 1.00 94.75 82 THR A C 1
ATOM 609 O O . THR A 1 82 ? 16.024 5.765 -10.499 1.00 94.75 82 THR A O 1
ATOM 612 N N . HIS A 1 83 ? 15.916 6.288 -12.678 1.00 93.19 83 HIS A N 1
ATOM 613 C CA . HIS A 1 83 ? 17.066 7.177 -12.720 1.00 93.19 83 HIS A CA 1
ATOM 614 C C . HIS A 1 83 ? 16.699 8.390 -13.564 1.00 93.19 83 HIS A C 1
ATOM 616 O O . HIS A 1 83 ? 16.352 8.222 -14.734 1.00 93.19 83 HIS A O 1
ATOM 622 N N . CYS A 1 84 ? 16.769 9.576 -12.965 1.00 88.25 84 CYS A N 1
ATOM 623 C CA . CYS A 1 84 ? 16.461 10.846 -13.613 1.00 88.25 84 CYS A CA 1
ATOM 624 C C . CYS A 1 84 ? 17.709 11.729 -13.609 1.00 88.25 84 CYS A C 1
ATOM 626 O O . CYS A 1 84 ? 18.318 11.931 -12.553 1.00 88.25 84 CYS A O 1
ATOM 628 N N . GLU A 1 85 ? 18.077 12.281 -14.761 1.00 76.00 85 GLU A N 1
ATOM 629 C CA . GLU A 1 85 ? 19.168 13.251 -14.842 1.00 76.00 85 GLU A CA 1
ATOM 630 C C . GLU A 1 85 ? 18.696 14.621 -14.318 1.00 76.00 85 GLU A C 1
ATOM 632 O O . GLU A 1 85 ? 17.711 15.187 -14.782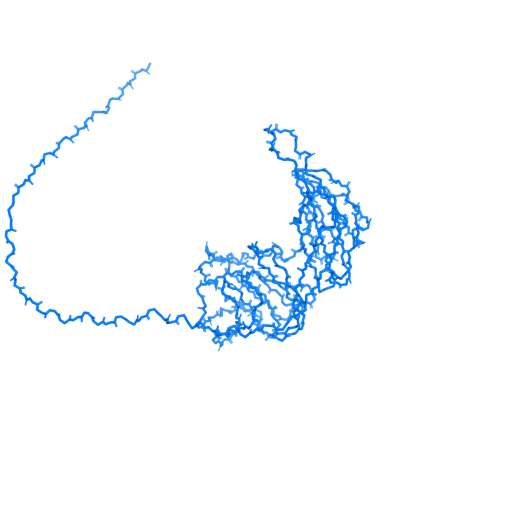 1.00 76.00 85 GLU A O 1
ATOM 637 N N . LEU A 1 86 ? 19.392 15.178 -13.321 1.00 68.88 86 LEU A N 1
ATOM 638 C CA . LEU A 1 86 ? 19.166 16.541 -12.820 1.00 68.88 86 LEU A CA 1
ATOM 639 C C . LEU A 1 86 ? 20.326 17.465 -13.237 1.00 68.88 86 LEU A C 1
ATOM 641 O O . LEU A 1 86 ? 21.456 16.992 -13.359 1.00 68.88 86 LEU A O 1
ATOM 645 N N . PRO A 1 87 ? 20.102 18.790 -13.385 1.00 59.84 87 PRO A N 1
ATOM 646 C CA . PRO A 1 87 ? 18.872 19.527 -13.085 1.00 59.84 87 PRO A CA 1
ATOM 647 C C . PRO A 1 87 ? 17.898 19.572 -14.268 1.00 59.84 87 PRO A C 1
ATOM 649 O O . PRO A 1 87 ? 18.304 19.849 -15.398 1.00 59.84 87 PRO A O 1
ATOM 652 N N . LYS A 1 88 ? 16.599 19.394 -13.975 1.00 54.31 88 LYS A N 1
ATOM 653 C CA . LYS A 1 88 ? 15.488 19.569 -14.925 1.00 54.31 88 LYS A CA 1
ATOM 654 C C . LYS A 1 88 ? 15.684 20.878 -15.697 1.00 54.31 88 LYS A C 1
ATOM 656 O O . LYS A 1 88 ? 15.541 21.965 -15.128 1.00 54.31 88 LYS A O 1
ATOM 661 N N . ARG A 1 89 ? 16.058 20.808 -16.978 1.00 52.12 89 ARG A N 1
ATOM 662 C CA . ARG A 1 89 ? 16.174 22.012 -17.813 1.00 52.12 89 ARG A CA 1
ATOM 663 C C . ARG A 1 89 ? 14.785 22.640 -17.935 1.00 52.12 89 ARG A C 1
ATOM 665 O O . ARG A 1 89 ? 13.795 21.929 -18.077 1.00 52.12 89 ARG A O 1
ATOM 672 N N . ARG A 1 90 ? 14.711 23.969 -17.804 1.00 52.56 90 ARG A N 1
ATOM 673 C CA . ARG A 1 90 ? 13.455 24.737 -17.838 1.00 52.56 90 ARG A CA 1
ATOM 674 C C . ARG A 1 90 ? 12.595 24.313 -19.035 1.00 52.56 90 ARG A C 1
ATOM 676 O O . ARG A 1 90 ? 13.068 24.412 -20.157 1.00 52.56 90 ARG A O 1
ATOM 683 N N . VAL A 1 91 ? 11.355 23.922 -18.733 1.00 52.28 91 VAL A N 1
ATOM 684 C CA . VAL A 1 91 ? 10.157 23.869 -19.590 1.00 52.28 91 VAL A CA 1
ATOM 685 C C . VAL A 1 91 ? 10.369 23.299 -21.000 1.00 52.28 91 VAL A C 1
ATOM 687 O O . VAL A 1 91 ? 10.850 23.996 -21.889 1.00 52.28 91 VAL A O 1
ATOM 690 N N . GLY A 1 92 ? 9.862 22.082 -21.238 1.00 51.38 92 GLY A N 1
ATOM 691 C CA . GLY A 1 92 ? 9.406 21.690 -22.580 1.00 51.38 92 GLY A CA 1
ATOM 692 C C . GLY A 1 92 ? 9.830 20.325 -23.122 1.00 51.38 92 GLY A C 1
ATOM 693 O O . GLY A 1 92 ? 9.404 19.994 -24.221 1.00 51.38 92 GLY A O 1
ATOM 694 N N . ASN A 1 93 ? 10.626 19.528 -22.408 1.00 52.72 93 ASN A N 1
ATOM 695 C CA . ASN A 1 93 ? 10.838 18.111 -22.736 1.00 52.72 93 ASN A CA 1
ATOM 696 C C . ASN A 1 93 ? 11.532 17.434 -21.547 1.00 52.72 93 ASN A C 1
ATOM 698 O O . ASN A 1 93 ? 12.706 17.715 -21.301 1.00 52.72 93 ASN A O 1
ATOM 702 N N . HIS A 1 94 ? 10.812 16.607 -20.787 1.00 58.84 94 HIS A N 1
ATOM 703 C CA . HIS A 1 94 ? 11.319 15.966 -19.569 1.00 58.84 94 HIS A CA 1
ATOM 704 C C . HIS A 1 94 ? 11.407 14.436 -19.710 1.00 58.84 94 HIS A C 1
ATOM 706 O O . HIS A 1 94 ? 11.344 13.733 -18.717 1.00 58.84 94 HIS A O 1
ATOM 712 N N . ASP A 1 95 ? 11.634 13.906 -20.920 1.00 63.53 95 ASP A N 1
ATOM 713 C CA . ASP A 1 95 ? 11.940 12.483 -21.170 1.00 63.53 95 ASP A CA 1
ATOM 714 C C . ASP A 1 95 ? 13.335 12.086 -20.591 1.00 63.53 95 ASP A C 1
ATOM 716 O O . ASP A 1 95 ? 14.190 11.553 -21.298 1.00 63.53 95 ASP A O 1
ATOM 720 N N . ASP A 1 96 ? 13.615 12.372 -19.317 1.00 79.69 96 ASP A N 1
ATOM 721 C CA . ASP A 1 96 ? 14.909 12.154 -18.657 1.00 79.69 96 ASP A CA 1
ATOM 722 C C . ASP A 1 96 ? 14.861 11.108 -17.533 1.00 79.69 96 ASP A C 1
ATOM 724 O O . ASP A 1 96 ? 15.914 10.621 -17.112 1.00 79.69 96 ASP A O 1
ATOM 728 N N . CYS A 1 97 ? 13.671 10.683 -17.091 1.00 90.75 97 CYS A N 1
ATOM 729 C CA . CYS A 1 97 ? 13.544 9.580 -16.148 1.00 90.75 97 CYS A CA 1
ATOM 730 C C . CYS A 1 97 ? 13.450 8.243 -16.884 1.00 90.75 97 CYS A C 1
ATOM 732 O O . CYS A 1 97 ? 12.483 7.934 -17.589 1.00 90.75 97 CYS A O 1
ATOM 734 N N . THR A 1 98 ? 14.450 7.399 -16.658 1.00 94.31 98 THR A N 1
ATOM 735 C CA . THR A 1 98 ? 14.476 6.013 -17.127 1.00 94.31 98 THR A CA 1
ATOM 736 C C . THR A 1 98 ? 13.966 5.060 -16.045 1.00 94.31 98 THR A C 1
ATOM 738 O O . THR A 1 98 ? 14.246 5.277 -14.869 1.00 94.31 98 THR A O 1
ATOM 741 N N . ALA A 1 99 ? 13.232 4.004 -16.418 1.00 95.81 99 ALA A N 1
ATOM 742 C CA . ALA A 1 99 ? 12.601 3.074 -15.472 1.00 95.81 99 ALA A CA 1
ATOM 743 C C . ALA A 1 99 ? 12.974 1.593 -15.670 1.00 95.81 99 ALA A C 1
ATOM 745 O O . ALA A 1 99 ? 13.226 1.114 -16.785 1.00 95.81 99 ALA A O 1
ATOM 746 N N . ARG A 1 100 ? 12.967 0.842 -14.562 1.00 97.38 100 ARG A N 1
ATOM 747 C CA . ARG A 1 100 ? 13.071 -0.624 -14.499 1.00 97.38 100 ARG A CA 1
ATOM 748 C C . ARG A 1 100 ? 11.994 -1.175 -13.571 1.00 97.38 100 ARG A C 1
ATOM 750 O O . ARG A 1 100 ? 11.819 -0.688 -12.459 1.00 97.38 100 ARG A O 1
ATOM 757 N N . LEU A 1 101 ? 11.283 -2.193 -14.047 1.00 97.94 101 LEU A N 1
ATOM 758 C CA . LEU A 1 101 ? 10.151 -2.801 -13.358 1.00 97.94 101 LEU A CA 1
ATOM 759 C C . LEU A 1 101 ? 10.472 -4.251 -13.005 1.00 97.94 101 LEU A C 1
ATOM 761 O O . LEU A 1 101 ? 10.923 -5.014 -13.861 1.00 97.94 101 LEU A O 1
ATOM 765 N N . PHE A 1 102 ? 10.171 -4.638 -11.772 1.00 98.19 102 PHE A N 1
ATOM 766 C CA . PHE A 1 102 ? 10.302 -6.006 -11.289 1.00 98.19 102 PHE A CA 1
ATOM 767 C C . PHE A 1 102 ? 9.026 -6.427 -10.582 1.00 98.19 102 PHE A C 1
ATOM 769 O O . PHE A 1 102 ? 8.386 -5.618 -9.917 1.00 98.19 102 PHE A O 1
ATOM 776 N N . VAL A 1 103 ? 8.667 -7.699 -10.695 1.00 98.06 103 VAL A N 1
ATOM 777 C CA . VAL A 1 103 ? 7.526 -8.275 -9.977 1.00 98.06 103 VAL A CA 1
ATOM 778 C C . VAL A 1 103 ? 7.970 -9.473 -9.158 1.00 98.06 103 VAL A C 1
ATOM 780 O O . VAL A 1 103 ? 8.905 -10.179 -9.536 1.00 98.06 103 VAL A O 1
ATOM 783 N N . THR A 1 104 ? 7.264 -9.725 -8.067 1.00 98.06 104 THR A N 1
ATOM 784 C CA . THR A 1 104 ? 7.438 -10.911 -7.233 1.00 98.06 104 THR A CA 1
ATOM 785 C C . THR A 1 104 ? 6.113 -11.653 -7.092 1.00 98.06 104 THR A C 1
ATOM 787 O O . THR A 1 104 ? 5.043 -11.042 -7.139 1.00 98.06 104 THR A O 1
ATOM 790 N N . ALA A 1 105 ? 6.201 -12.975 -6.962 1.00 97.06 105 ALA A N 1
ATOM 791 C CA . ALA A 1 105 ? 5.081 -13.869 -6.672 1.00 97.06 105 ALA A CA 1
ATOM 792 C C . ALA A 1 105 ? 5.349 -14.750 -5.434 1.00 97.06 105 ALA A C 1
ATOM 794 O O . ALA A 1 105 ? 4.589 -15.670 -5.155 1.00 97.06 105 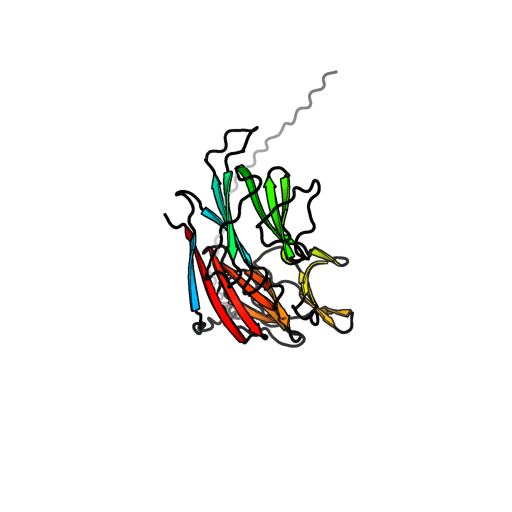ALA A O 1
ATOM 795 N N . ASP A 1 106 ? 6.438 -14.484 -4.706 1.00 96.62 106 ASP A N 1
ATOM 796 C CA . ASP A 1 106 ? 6.884 -15.228 -3.523 1.00 96.62 106 ASP A CA 1
ATOM 797 C C . ASP A 1 106 ? 7.188 -14.299 -2.331 1.00 96.62 106 ASP A C 1
ATOM 799 O O . ASP A 1 106 ? 7.954 -14.629 -1.420 1.00 96.62 106 ASP A O 1
ATOM 803 N N . GLY A 1 107 ? 6.591 -13.106 -2.348 1.00 95.19 107 GLY A N 1
ATOM 804 C CA . GLY A 1 107 ? 6.678 -12.108 -1.286 1.00 95.19 107 GLY A CA 1
ATOM 805 C C . GLY A 1 107 ? 8.010 -11.364 -1.268 1.00 95.19 107 GLY A C 1
ATOM 806 O O . GLY A 1 107 ? 8.487 -10.957 -0.213 1.00 95.19 107 GLY A O 1
ATOM 807 N N . GLY A 1 108 ? 8.672 -11.252 -2.413 1.00 96.00 108 GLY A N 1
ATOM 808 C CA . GLY A 1 108 ? 9.944 -10.553 -2.563 1.00 96.00 108 GLY A CA 1
ATOM 809 C C . GLY A 1 108 ? 11.171 -11.406 -2.262 1.00 96.00 108 GLY A C 1
ATOM 810 O O . GLY A 1 108 ? 12.241 -10.838 -2.050 1.00 96.00 108 GLY A O 1
ATOM 811 N N . SER A 1 109 ? 11.034 -12.736 -2.237 1.00 94.94 109 SER A N 1
ATOM 812 C CA . SER A 1 109 ? 12.187 -13.644 -2.133 1.00 94.94 109 SER A CA 1
ATOM 813 C C . SER A 1 109 ? 12.935 -13.683 -3.465 1.00 94.94 109 SER A C 1
ATOM 815 O O . SER A 1 109 ? 14.163 -13.646 -3.498 1.00 94.94 109 SER A O 1
ATOM 817 N N . THR A 1 110 ? 12.188 -13.666 -4.568 1.00 95.94 110 THR A N 1
ATOM 818 C CA . THR A 1 110 ? 12.699 -13.491 -5.924 1.00 95.94 110 THR A CA 1
ATOM 819 C C . THR A 1 110 ? 11.962 -12.369 -6.650 1.00 95.94 110 THR A C 1
ATOM 821 O O . THR A 1 110 ? 10.806 -12.043 -6.361 1.00 95.94 110 THR A O 1
ATOM 824 N N . TRP A 1 111 ? 12.662 -11.761 -7.608 1.00 97.75 111 TRP A N 1
ATOM 825 C CA . TRP A 1 111 ? 12.180 -10.632 -8.395 1.00 97.75 111 TRP A CA 1
ATOM 826 C C . TRP A 1 111 ? 12.462 -10.881 -9.867 1.00 97.75 111 TRP A C 1
ATOM 828 O O . TRP A 1 111 ? 13.604 -11.090 -10.272 1.00 97.75 111 TRP A O 1
ATOM 838 N N . LEU A 1 112 ? 11.408 -10.855 -10.676 1.00 97.56 112 LEU A N 1
ATOM 839 C CA . LEU A 1 112 ? 11.497 -11.082 -12.108 1.00 97.56 112 LEU A CA 1
ATOM 840 C C . LEU A 1 112 ? 11.400 -9.748 -12.849 1.00 97.56 112 LEU A C 1
ATOM 842 O O . LEU A 1 112 ? 10.423 -9.021 -12.638 1.00 97.56 112 LEU A O 1
ATOM 846 N N . PRO A 1 113 ? 12.343 -9.432 -13.754 1.00 97.81 113 PRO A N 1
ATOM 847 C CA . PRO A 1 113 ? 12.253 -8.223 -14.554 1.00 97.81 113 PRO A CA 1
ATOM 848 C C . PRO A 1 113 ? 11.024 -8.270 -15.468 1.00 97.81 113 PRO A C 1
ATOM 850 O O . PRO A 1 113 ? 10.612 -9.329 -15.964 1.00 97.81 113 PRO A O 1
ATOM 853 N N . ARG A 1 114 ? 10.437 -7.096 -15.702 1.00 97.81 114 ARG A N 1
ATOM 854 C CA . ARG A 1 114 ? 9.349 -6.864 -16.652 1.00 97.81 114 ARG A CA 1
ATOM 855 C C . ARG A 1 114 ? 9.712 -5.734 -17.598 1.00 97.81 114 ARG A C 1
ATOM 857 O O . ARG A 1 114 ? 10.332 -4.743 -17.215 1.00 97.81 114 ARG A O 1
ATOM 864 N N . ARG A 1 115 ? 9.323 -5.892 -18.864 1.00 97.00 115 ARG A N 1
ATOM 865 C CA . ARG A 1 115 ? 9.580 -4.883 -19.889 1.00 97.00 115 ARG A CA 1
ATOM 866 C C . ARG A 1 115 ? 8.630 -3.708 -19.677 1.00 97.00 115 ARG A C 1
ATOM 868 O O . ARG A 1 115 ? 7.424 -3.852 -19.849 1.00 97.00 115 ARG A O 1
ATOM 875 N N . HIS A 1 116 ? 9.184 -2.545 -19.348 1.00 95.38 116 HIS A N 1
ATOM 876 C CA . HIS A 1 116 ? 8.415 -1.307 -19.279 1.00 95.38 116 HIS A CA 1
ATOM 877 C C . HIS A 1 116 ? 8.036 -0.856 -20.706 1.00 95.38 116 HIS A C 1
ATOM 879 O O . HIS A 1 116 ? 8.935 -0.736 -21.544 1.00 95.38 116 HIS A O 1
ATOM 885 N N . PRO A 1 117 ? 6.748 -0.617 -21.023 1.00 95.94 117 PRO A N 1
ATOM 886 C CA . PRO A 1 117 ? 6.306 -0.312 -22.390 1.00 95.94 117 PRO A CA 1
ATOM 887 C C . PRO A 1 117 ? 6.797 1.055 -22.896 1.00 95.94 117 PRO A C 1
ATOM 889 O O . PRO A 1 117 ? 7.041 1.217 -24.088 1.00 95.94 117 PRO A O 1
ATOM 892 N N . LYS A 1 118 ? 7.007 2.016 -21.987 1.00 95.00 118 LYS A N 1
ATOM 893 C CA . LYS A 1 118 ? 7.564 3.353 -22.257 1.00 95.00 118 LYS A CA 1
ATOM 894 C C . LYS A 1 118 ? 8.652 3.654 -21.218 1.00 95.00 118 LYS A C 1
ATOM 896 O O . LYS A 1 118 ? 8.350 4.244 -20.193 1.00 95.00 118 LYS A O 1
ATOM 901 N N . PRO A 1 119 ? 9.881 3.127 -21.368 1.00 94.00 119 PRO A N 1
ATOM 902 C CA . PRO A 1 119 ? 10.894 3.129 -20.302 1.00 94.00 119 PRO A CA 1
ATOM 903 C C . PRO A 1 119 ? 11.532 4.498 -20.034 1.00 94.00 119 PRO A C 1
ATOM 905 O O . PRO A 1 119 ? 12.326 4.594 -19.107 1.00 94.00 119 PRO A O 1
ATOM 908 N N . VAL A 1 120 ? 11.213 5.515 -20.840 1.00 93.25 120 VAL A N 1
ATOM 909 C CA . VAL A 1 120 ? 11.681 6.902 -20.716 1.00 93.25 120 VAL A CA 1
ATOM 910 C C . VAL A 1 120 ? 10.455 7.811 -20.728 1.00 93.25 120 VAL A C 1
ATOM 912 O O . VAL A 1 120 ? 9.652 7.697 -21.663 1.00 93.25 120 VAL A O 1
ATOM 915 N N . ALA A 1 121 ? 10.292 8.618 -19.681 1.00 91.12 121 ALA A N 1
ATOM 916 C CA . ALA A 1 121 ? 9.159 9.519 -19.457 1.00 91.12 121 ALA A CA 1
ATOM 917 C C . ALA A 1 121 ? 9.517 10.581 -18.400 1.00 91.12 121 ALA A C 1
ATOM 919 O O . ALA A 1 121 ? 10.538 10.437 -17.733 1.00 91.12 121 ALA A O 1
ATOM 920 N N . ASP A 1 122 ? 8.645 11.568 -18.190 1.00 88.19 122 ASP A N 1
ATOM 921 C CA . ASP A 1 122 ? 8.812 12.638 -17.185 1.00 88.19 122 ASP A CA 1
ATOM 922 C C . ASP A 1 122 ? 8.813 12.126 -15.737 1.00 88.19 122 ASP A C 1
ATOM 924 O O . ASP A 1 122 ? 9.456 12.685 -14.846 1.00 88.19 122 ASP A O 1
ATOM 928 N N . ASN A 1 123 ? 8.056 11.060 -15.500 1.00 88.50 123 ASN A N 1
ATOM 929 C CA . ASN A 1 123 ? 7.917 10.377 -14.225 1.00 88.50 123 ASN A CA 1
ATOM 930 C C . ASN A 1 123 ? 7.248 9.021 -14.468 1.00 88.50 123 ASN A C 1
ATOM 932 O O . ASN A 1 123 ? 6.510 8.841 -15.442 1.00 88.50 123 ASN A O 1
ATOM 936 N N . HIS A 1 124 ? 7.473 8.077 -13.558 1.00 93.38 124 HIS A N 1
ATOM 937 C CA . HIS A 1 124 ? 6.884 6.745 -13.618 1.00 93.38 124 HIS A CA 1
ATOM 938 C C . HIS A 1 124 ? 6.161 6.439 -12.315 1.00 93.38 124 HIS A C 1
ATOM 940 O O . HIS A 1 124 ? 6.681 6.696 -11.237 1.00 93.38 124 HIS A O 1
ATOM 946 N N . GLN A 1 125 ? 4.967 5.865 -12.389 1.00 93.56 125 GLN A N 1
ATOM 947 C CA . GLN A 1 125 ? 4.239 5.406 -11.205 1.00 93.56 125 GLN A CA 1
ATOM 948 C C . GLN A 1 125 ? 3.645 4.025 -11.460 1.00 93.56 125 GLN A C 1
ATOM 950 O O . GLN A 1 125 ? 3.380 3.648 -12.603 1.00 93.56 125 GLN A O 1
ATOM 955 N N . VAL A 1 126 ? 3.432 3.268 -10.385 1.00 94.44 126 VAL A N 1
ATOM 956 C CA . VAL A 1 126 ? 2.873 1.918 -10.448 1.00 94.44 126 VAL A CA 1
ATOM 957 C C . VAL A 1 126 ? 1.761 1.732 -9.420 1.00 94.44 126 VAL A C 1
ATOM 959 O O . VAL A 1 126 ? 1.863 2.185 -8.274 1.00 94.44 126 VAL A O 1
ATOM 962 N N . PHE A 1 127 ? 0.698 1.051 -9.839 1.00 92.44 127 PHE A N 1
ATOM 963 C CA . PHE A 1 127 ? -0.487 0.767 -9.034 1.00 92.44 127 PHE A CA 1
ATOM 964 C C . PHE A 1 127 ? -0.973 -0.655 -9.293 1.00 92.44 127 PHE A C 1
ATOM 966 O O . PHE A 1 127 ? -0.729 -1.226 -10.359 1.00 92.44 127 PHE A O 1
ATOM 973 N N . PHE A 1 128 ? -1.715 -1.202 -8.337 1.00 91.75 128 PHE A N 1
ATOM 974 C CA . PHE A 1 128 ? -2.559 -2.360 -8.590 1.00 91.75 128 PHE A CA 1
ATOM 975 C C . PHE A 1 128 ? -3.971 -1.887 -8.938 1.00 91.75 128 PHE A C 1
ATOM 977 O O . PHE A 1 128 ? -4.458 -0.915 -8.367 1.00 91.75 128 PHE A O 1
ATOM 984 N N . GLY A 1 129 ? -4.615 -2.548 -9.896 1.00 87.31 129 GLY A N 1
ATOM 985 C CA . GLY A 1 129 ? -6.044 -2.407 -10.162 1.00 87.31 129 GLY A CA 1
ATOM 986 C C . GLY A 1 129 ? -6.875 -3.272 -9.213 1.00 87.31 129 GLY A C 1
ATOM 987 O O . GLY A 1 129 ? -6.361 -4.184 -8.556 1.00 87.31 129 GLY A O 1
ATOM 988 N N . THR A 1 130 ? -8.179 -3.010 -9.144 1.00 79.94 130 THR A N 1
ATOM 989 C CA . THR A 1 130 ? -9.116 -3.785 -8.310 1.00 79.94 130 THR A CA 1
ATOM 990 C C . THR A 1 130 ? -9.294 -5.226 -8.800 1.00 79.94 130 THR A C 1
ATOM 992 O O . THR A 1 130 ? -9.466 -6.131 -7.982 1.00 79.94 130 THR A O 1
ATOM 995 N N . GLY A 1 131 ? -9.184 -5.463 -10.112 1.00 82.75 131 GLY A N 1
ATOM 996 C CA . GLY A 1 131 ? -9.226 -6.786 -10.743 1.00 82.75 131 GLY A CA 1
ATOM 997 C C . GLY A 1 131 ? -7.895 -7.538 -10.688 1.00 82.75 131 GLY A C 1
ATOM 998 O O . GLY A 1 131 ? -7.825 -8.719 -11.030 1.00 82.75 131 GLY A O 1
ATOM 999 N N . GLY A 1 132 ? -6.835 -6.896 -10.193 1.00 85.94 132 GLY A N 1
ATOM 1000 C CA . GLY A 1 132 ? -5.496 -7.471 -10.124 1.00 85.94 132 GLY A CA 1
ATOM 1001 C C . GLY A 1 132 ? -4.566 -7.122 -11.255 1.00 85.94 132 GLY A C 1
ATOM 1002 O O . GLY A 1 132 ? -3.507 -7.734 -11.396 1.00 85.94 132 GLY A O 1
ATOM 1003 N N . GLU A 1 133 ? -4.957 -6.130 -12.031 1.00 93.31 133 GLU A N 1
ATOM 1004 C CA . GLU A 1 133 ? -4.127 -5.535 -13.044 1.00 93.31 133 GLU A CA 1
ATOM 1005 C C . GLU A 1 133 ? -2.901 -4.869 -12.418 1.00 93.31 133 GLU A C 1
ATOM 1007 O O . GLU A 1 133 ? -2.955 -4.319 -11.317 1.00 93.31 133 GLU A O 1
ATOM 1012 N N . LEU A 1 134 ? -1.796 -4.874 -13.153 1.00 95.31 134 LEU A N 1
ATOM 1013 C CA . LEU A 1 134 ? -0.671 -3.993 -12.897 1.00 95.31 134 LEU A CA 1
ATOM 1014 C C . LEU A 1 134 ? -0.812 -2.768 -13.800 1.00 95.31 134 LEU A C 1
ATOM 1016 O O . LEU A 1 134 ? -0.828 -2.893 -15.026 1.00 95.31 134 LEU A O 1
ATOM 1020 N N . ILE A 1 135 ? -0.926 -1.596 -13.188 1.00 95.69 135 ILE A N 1
ATOM 1021 C CA . ILE A 1 135 ? -1.141 -0.322 -13.869 1.00 95.69 135 ILE A CA 1
ATOM 1022 C C . ILE A 1 135 ? 0.149 0.492 -13.788 1.00 95.69 135 ILE A C 1
ATOM 1024 O O . ILE A 1 135 ? 0.703 0.674 -12.704 1.00 95.69 135 ILE A O 1
ATOM 1028 N N . LEU A 1 136 ? 0.604 1.004 -14.928 1.00 95.75 136 LEU A N 1
ATOM 1029 C CA . LEU A 1 136 ? 1.730 1.927 -15.026 1.00 95.75 136 LEU A CA 1
ATOM 1030 C C . LEU A 1 136 ? 1.260 3.272 -15.569 1.00 95.75 136 LEU A C 1
ATOM 1032 O O . LEU A 1 136 ? 0.538 3.325 -16.568 1.00 95.75 136 LEU A O 1
ATOM 1036 N N . LEU A 1 137 ? 1.740 4.341 -14.945 1.00 93.81 137 LEU A N 1
ATOM 1037 C CA . LEU A 1 137 ? 1.714 5.686 -15.500 1.00 93.81 137 LEU A CA 1
ATOM 1038 C C . LEU A 1 137 ? 3.123 6.036 -15.960 1.00 93.81 137 LEU A C 1
ATOM 1040 O O . LEU A 1 137 ? 4.047 6.034 -15.151 1.00 93.81 137 LEU A O 1
ATOM 1044 N N . ALA A 1 138 ? 3.261 6.370 -17.236 1.00 93.44 138 ALA A N 1
ATOM 1045 C CA . ALA A 1 138 ? 4.396 7.111 -17.759 1.00 93.44 138 ALA A CA 1
ATOM 1046 C C . ALA A 1 138 ? 3.907 8.532 -18.063 1.00 93.44 138 ALA A C 1
ATOM 1048 O O . ALA A 1 138 ? 3.069 8.740 -18.947 1.00 93.44 138 ALA A O 1
ATOM 1049 N N . GLU A 1 139 ? 4.366 9.510 -17.287 1.00 89.19 139 GLU A N 1
ATOM 1050 C CA . GLU A 1 139 ? 3.946 10.900 -17.459 1.00 89.19 139 GLU A CA 1
ATOM 1051 C C . GLU A 1 139 ? 4.383 11.457 -18.833 1.00 89.19 139 GLU A C 1
ATOM 1053 O O . GLU A 1 139 ? 5.372 10.994 -19.403 1.00 89.19 139 GLU A O 1
ATOM 1058 N N . PRO A 1 140 ? 3.619 12.399 -19.421 1.00 85.44 140 PRO A N 1
ATOM 1059 C CA . PRO A 1 140 ? 2.580 13.198 -18.767 1.00 85.44 140 PRO A CA 1
ATOM 1060 C C . PRO A 1 140 ? 1.224 12.503 -18.570 1.00 85.44 140 PRO A C 1
ATOM 1062 O O . PRO A 1 140 ? 0.545 12.831 -17.604 1.00 85.44 140 PRO A O 1
ATOM 1065 N N . ARG A 1 141 ? 0.789 11.578 -19.443 1.00 83.75 141 ARG A N 1
ATOM 1066 C CA . ARG A 1 141 ? -0.557 10.943 -19.366 1.00 83.75 141 ARG A CA 1
ATOM 1067 C C . ARG A 1 141 ? -0.653 9.564 -20.039 1.00 83.75 141 ARG A C 1
ATOM 1069 O O . ARG A 1 141 ? -1.724 9.194 -20.513 1.00 83.75 141 ARG A O 1
ATOM 1076 N N . LEU A 1 142 ? 0.446 8.818 -20.153 1.00 92.00 142 LEU A N 1
ATOM 1077 C CA . LEU A 1 142 ? 0.425 7.514 -20.821 1.00 92.00 142 LEU A CA 1
ATOM 1078 C C . LEU A 1 142 ? 0.146 6.405 -19.809 1.00 92.00 142 LEU A C 1
ATOM 1080 O O . LEU A 1 142 ? 0.991 6.075 -18.976 1.00 92.00 142 LEU A O 1
ATOM 1084 N N . TRP A 1 143 ? -1.038 5.813 -19.919 1.00 95.50 143 TRP A N 1
ATOM 1085 C CA . TRP A 1 143 ? -1.487 4.733 -19.054 1.00 95.50 143 TRP A CA 1
ATOM 1086 C C . TRP A 1 143 ? -1.306 3.379 -19.725 1.00 95.50 143 TRP A C 1
ATOM 1088 O O . TRP A 1 143 ? -1.691 3.178 -20.878 1.00 95.50 143 TRP A O 1
ATOM 1098 N N . TYR A 1 144 ? -0.762 2.422 -18.981 1.00 96.94 144 TYR A N 1
ATOM 1099 C CA . TYR A 1 144 ? -0.595 1.049 -19.436 1.00 96.94 144 TYR A CA 1
ATOM 1100 C C . TYR A 1 144 ? -1.146 0.077 -18.407 1.00 96.94 144 TYR A C 1
ATOM 1102 O O . TYR A 1 144 ? -0.904 0.220 -17.212 1.00 96.94 144 TYR A O 1
ATOM 1110 N N . VAL A 1 145 ? -1.857 -0.940 -18.884 1.00 96.69 145 VAL A N 1
ATOM 1111 C CA . VAL A 1 145 ? -2.479 -1.961 -18.039 1.00 96.69 145 VAL A CA 1
ATOM 1112 C C . VAL A 1 145 ? -1.974 -3.334 -18.456 1.00 96.69 145 VAL A C 1
ATOM 1114 O O . VAL A 1 145 ? -1.944 -3.658 -19.645 1.00 96.69 145 VAL A O 1
ATOM 1117 N N . SER A 1 146 ? -1.591 -4.138 -17.473 1.00 97.44 146 SER A N 1
ATOM 1118 C CA . SER A 1 146 ? -1.245 -5.547 -17.629 1.00 97.44 146 SER A CA 1
ATOM 1119 C C . SER A 1 146 ? -2.181 -6.405 -16.788 1.00 97.44 146 SER A C 1
ATOM 1121 O O . SER A 1 146 ? -2.377 -6.136 -15.608 1.00 97.44 146 SER A O 1
ATOM 1123 N N . THR A 1 147 ? -2.718 -7.469 -17.377 1.00 96.12 147 THR A N 1
ATOM 1124 C CA . THR A 1 147 ? -3.523 -8.495 -16.689 1.00 96.12 147 THR A CA 1
ATOM 1125 C C . THR A 1 147 ? -2.735 -9.791 -16.456 1.00 96.12 147 THR A C 1
ATOM 1127 O O . THR A 1 147 ? -3.284 -10.775 -15.973 1.00 96.12 147 THR A O 1
ATOM 1130 N N . ASP A 1 148 ? -1.442 -9.808 -16.794 1.00 96.38 148 ASP A N 1
ATOM 1131 C CA . ASP A 1 148 ? -0.582 -10.997 -16.820 1.00 96.38 148 ASP A CA 1
ATOM 1132 C C . ASP A 1 148 ? 0.707 -10.817 -15.995 1.00 96.38 148 ASP A C 1
ATOM 1134 O O . ASP A 1 148 ? 1.772 -11.343 -16.335 1.00 96.38 148 ASP A O 1
ATOM 1138 N N . ALA A 1 149 ? 0.598 -10.078 -14.884 1.00 93.25 149 ALA A N 1
ATOM 1139 C CA . ALA A 1 149 ? 1.694 -9.762 -13.963 1.00 93.25 149 ALA A CA 1
ATOM 1140 C C . ALA A 1 149 ? 2.873 -9.030 -14.639 1.00 93.25 149 ALA A C 1
ATOM 1142 O O . ALA A 1 149 ? 4.048 -9.331 -14.402 1.00 93.25 149 ALA A O 1
ATOM 1143 N N . GLY A 1 150 ? 2.551 -8.075 -15.511 1.00 96.69 150 GLY A N 1
ATOM 1144 C CA . GLY A 1 150 ? 3.493 -7.200 -16.203 1.00 96.69 150 GLY A CA 1
ATOM 1145 C C . GLY A 1 150 ? 4.217 -7.843 -17.384 1.00 96.69 150 GLY A C 1
ATOM 1146 O O . GLY A 1 150 ? 5.186 -7.258 -17.868 1.00 96.69 150 GLY A O 1
ATOM 1147 N N . ARG A 1 151 ? 3.828 -9.049 -17.826 1.00 97.12 151 ARG A N 1
ATOM 1148 C CA . ARG A 1 151 ? 4.480 -9.705 -18.975 1.00 97.12 151 ARG A CA 1
ATOM 1149 C C . ARG A 1 151 ? 4.166 -8.963 -20.270 1.00 97.12 151 ARG A C 1
ATOM 1151 O O . ARG A 1 151 ? 5.067 -8.765 -21.084 1.00 97.12 151 ARG A O 1
ATOM 1158 N N . THR A 1 152 ? 2.927 -8.513 -20.429 1.00 97.69 152 THR A N 1
ATOM 1159 C CA . THR A 1 152 ? 2.484 -7.657 -21.528 1.00 97.69 152 THR A CA 1
ATOM 1160 C C . THR A 1 152 ? 1.704 -6.464 -20.993 1.00 97.69 152 THR A C 1
ATOM 1162 O O . THR A 1 152 ? 1.060 -6.532 -19.949 1.00 97.69 152 THR A O 1
ATOM 1165 N N . PHE A 1 153 ? 1.782 -5.344 -21.710 1.00 97.62 153 PHE A N 1
ATOM 1166 C CA . PHE A 1 153 ? 1.092 -4.108 -21.364 1.00 97.62 153 PHE A CA 1
ATOM 1167 C C . PHE A 1 153 ? 0.318 -3.588 -22.567 1.00 97.62 153 PHE A C 1
ATOM 1169 O O . PHE A 1 153 ? 0.844 -3.534 -23.680 1.00 97.62 153 PHE A O 1
ATOM 1176 N N . ARG A 1 154 ? -0.914 -3.146 -22.321 1.00 97.00 154 ARG A N 1
ATOM 1177 C CA . ARG A 1 154 ? -1.758 -2.465 -23.302 1.00 97.00 154 ARG A CA 1
ATOM 1178 C C . ARG A 1 154 ? -1.905 -0.999 -22.916 1.00 97.00 154 ARG A C 1
ATOM 1180 O O . ARG A 1 154 ? -2.254 -0.704 -21.775 1.00 97.00 154 ARG A O 1
ATOM 1187 N N . HIS A 1 155 ? -1.660 -0.099 -23.866 1.00 96.69 155 HIS A N 1
ATOM 1188 C CA . HIS A 1 155 ? -1.946 1.325 -23.693 1.00 96.69 155 HIS A CA 1
ATOM 1189 C C . HIS A 1 155 ? -3.458 1.552 -23.558 1.00 96.69 155 HIS A C 1
ATOM 1191 O O . HIS A 1 155 ? -4.253 0.923 -24.265 1.00 96.69 155 HIS A O 1
ATOM 1197 N N . VAL A 1 156 ? -3.852 2.447 -22.658 1.00 93.62 156 VAL A N 1
ATOM 1198 C CA . VAL A 1 156 ? -5.239 2.881 -22.478 1.00 93.62 156 VAL A CA 1
ATOM 1199 C C . VAL A 1 156 ? -5.309 4.403 -22.533 1.00 93.62 156 VAL A C 1
ATOM 1201 O O . VAL A 1 156 ? -4.470 5.091 -21.965 1.00 93.62 156 VAL A O 1
ATOM 1204 N N . GLU A 1 157 ? -6.303 4.935 -23.245 1.00 88.12 157 GLU A N 1
ATOM 1205 C CA . GLU A 1 157 ? -6.435 6.386 -23.465 1.00 88.12 157 GLU A CA 1
ATOM 1206 C C . GLU A 1 157 ? -6.916 7.143 -22.226 1.00 88.12 157 GLU A C 1
ATOM 1208 O O . GLU A 1 157 ? -6.636 8.328 -22.058 1.00 88.12 157 GLU A O 1
ATOM 1213 N N . LYS A 1 158 ? -7.677 6.459 -21.371 1.00 86.56 158 LYS A N 1
ATOM 1214 C CA . LYS A 1 158 ? -8.236 7.011 -20.142 1.00 86.56 158 LYS A CA 1
ATOM 1215 C C . LYS A 1 158 ? -7.543 6.386 -18.950 1.00 86.56 158 LYS A C 1
ATOM 1217 O O . LYS A 1 158 ? -7.134 5.227 -19.006 1.00 86.56 158 LYS A O 1
ATOM 1222 N N . GLU A 1 159 ? -7.473 7.156 -17.874 1.00 85.75 159 GLU A N 1
ATOM 1223 C CA . G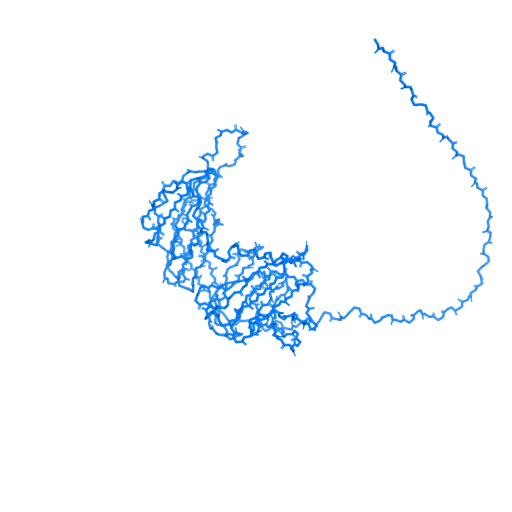LU A 1 159 ? -7.007 6.659 -16.590 1.00 85.75 159 GLU A CA 1
ATOM 1224 C C . GLU A 1 159 ? -7.812 5.412 -16.177 1.00 85.75 159 GLU A C 1
ATOM 1226 O O . GLU A 1 159 ? -9.047 5.457 -16.154 1.00 85.75 159 GLU A O 1
ATOM 1231 N N . PRO A 1 160 ? -7.140 4.277 -15.918 1.00 80.19 160 PRO A N 1
ATOM 1232 C CA . PRO A 1 160 ? -7.804 3.074 -15.453 1.00 80.19 160 PRO A CA 1
ATOM 1233 C C . PRO A 1 160 ? -8.207 3.219 -13.977 1.00 80.19 160 PRO A C 1
ATOM 1235 O O . PRO A 1 160 ? -7.518 3.907 -13.220 1.00 80.19 160 PRO A O 1
ATOM 1238 N N . PRO A 1 161 ? -9.269 2.527 -13.529 1.00 74.12 161 PRO A N 1
ATOM 1239 C CA . PRO A 1 161 ? -9.615 2.470 -12.113 1.00 74.12 161 PRO A CA 1
ATOM 1240 C C . PRO A 1 161 ? -8.441 1.904 -11.303 1.00 74.12 161 PRO A C 1
ATOM 1242 O O . PRO A 1 161 ? -7.991 0.781 -11.551 1.00 74.12 161 PRO A O 1
ATOM 1245 N N . ARG A 1 162 ? -7.929 2.680 -10.346 1.00 72.06 162 ARG A N 1
ATOM 1246 C CA . ARG A 1 162 ? -6.864 2.242 -9.432 1.00 72.06 162 ARG A CA 1
ATOM 1247 C C . ARG A 1 162 ? -7.461 1.431 -8.278 1.00 72.06 162 ARG A C 1
ATOM 1249 O O . ARG A 1 162 ? -8.670 1.454 -8.049 1.00 72.06 162 ARG A O 1
ATOM 1256 N N . SER A 1 163 ? -6.630 0.678 -7.555 1.00 61.31 163 SER A N 1
ATOM 1257 C CA . SER A 1 163 ? -7.078 -0.027 -6.353 1.00 61.31 163 SER A CA 1
ATOM 1258 C C . SER A 1 163 ? -7.661 0.939 -5.330 1.00 61.31 163 SER A C 1
ATOM 1260 O O . SER A 1 163 ? -7.108 2.003 -5.064 1.00 61.31 163 SER A O 1
ATOM 1262 N N . THR A 1 164 ? -8.691 0.452 -4.661 1.00 50.91 164 THR A N 1
ATOM 1263 C CA . THR A 1 164 ? -9.378 1.036 -3.511 1.00 50.91 164 THR A CA 1
ATOM 1264 C C . THR A 1 164 ? -8.480 1.437 -2.336 1.00 50.91 164 THR A C 1
ATOM 1266 O O . THR A 1 164 ? -8.862 2.298 -1.551 1.00 50.91 164 THR A O 1
ATOM 1269 N N . ALA A 1 165 ? -7.294 0.832 -2.201 1.00 45.94 165 ALA A N 1
ATOM 1270 C CA . ALA A 1 165 ? -6.346 1.157 -1.133 1.00 45.94 165 ALA A CA 1
ATOM 1271 C C . ALA A 1 165 ? -5.802 2.597 -1.244 1.00 45.94 165 ALA A C 1
ATOM 1273 O O . ALA A 1 165 ? -5.636 3.263 -0.221 1.00 45.94 165 ALA A O 1
ATOM 1274 N N . ASP A 1 166 ? -5.619 3.099 -2.473 1.00 47.09 166 ASP A N 1
ATOM 1275 C CA . ASP A 1 166 ? -5.081 4.441 -2.734 1.00 47.09 166 ASP A CA 1
ATOM 1276 C C . ASP A 1 166 ? -6.185 5.527 -2.827 1.00 47.09 166 ASP A C 1
ATOM 1278 O O . ASP A 1 166 ? -5.850 6.701 -2.705 1.00 47.09 166 ASP A O 1
ATOM 1282 N N . ASP A 1 167 ? -7.477 5.186 -3.010 1.00 43.69 167 ASP A N 1
ATOM 1283 C CA . ASP A 1 167 ? -8.479 6.164 -3.511 1.00 43.69 167 ASP A CA 1
ATOM 1284 C C . ASP A 1 167 ? -9.894 6.130 -2.888 1.00 43.69 167 ASP A C 1
ATOM 1286 O O . ASP A 1 167 ? -10.833 6.720 -3.416 1.00 43.69 167 ASP A O 1
ATOM 1290 N N . HIS A 1 168 ? -10.109 5.475 -1.745 1.00 50.62 168 HIS A N 1
ATOM 1291 C CA . HIS A 1 168 ? -11.430 5.527 -1.096 1.00 50.62 168 HIS A CA 1
ATOM 1292 C C . HIS A 1 168 ? -11.600 6.738 -0.193 1.00 50.62 168 HIS A C 1
ATOM 1294 O O . HIS A 1 168 ? -11.706 6.583 1.020 1.00 50.62 168 HIS A O 1
ATOM 1300 N N . GLN A 1 169 ? -11.661 7.938 -0.766 1.00 51.72 169 GLN A N 1
ATOM 1301 C CA . GLN A 1 169 ? -12.227 9.078 -0.050 1.00 51.72 169 GLN A CA 1
ATOM 1302 C C . GLN A 1 169 ? -13.756 8.968 -0.116 1.00 51.72 169 GLN A C 1
ATOM 1304 O O . GLN A 1 169 ? -14.372 9.220 -1.150 1.00 51.72 169 GLN A O 1
ATOM 1309 N N . VAL A 1 170 ? -14.385 8.547 0.979 1.00 51.50 170 VAL A N 1
ATOM 1310 C CA . VAL A 1 170 ? -15.844 8.584 1.093 1.00 51.50 170 VAL A CA 1
ATOM 1311 C C . VAL A 1 170 ? -16.222 9.932 1.681 1.00 51.50 170 VAL A C 1
ATOM 1313 O O . VAL A 1 170 ? -15.839 10.264 2.801 1.00 51.50 170 VAL A O 1
ATOM 1316 N N . VAL A 1 171 ? -16.993 10.702 0.914 1.00 46.34 171 VAL A N 1
ATOM 1317 C CA . VAL A 1 171 ? -17.700 11.878 1.418 1.00 46.34 171 VAL A CA 1
ATOM 1318 C C . VAL A 1 171 ? -19.040 11.392 1.962 1.00 46.34 171 VAL A C 1
ATOM 1320 O O . VAL A 1 171 ? -20.036 11.342 1.240 1.00 46.34 171 VAL A O 1
ATOM 1323 N N . ALA A 1 172 ? -19.076 10.991 3.233 1.00 48.97 172 ALA A N 1
ATOM 1324 C CA . ALA A 1 172 ? -20.344 11.017 3.959 1.00 48.97 172 ALA A CA 1
ATOM 1325 C C . ALA A 1 172 ? -20.731 12.498 4.162 1.00 48.97 172 ALA A C 1
ATOM 1327 O O . ALA A 1 172 ? -19.836 13.349 4.163 1.00 48.97 172 ALA A O 1
ATOM 1328 N N . PRO A 1 173 ? -22.020 12.865 4.308 1.00 45.34 173 PRO A N 1
ATOM 1329 C CA . PRO A 1 173 ? -22.403 14.261 4.514 1.00 45.34 173 PRO A CA 1
ATOM 1330 C C . PRO A 1 173 ? -21.649 14.869 5.709 1.00 45.34 173 PRO A C 1
ATOM 1332 O O . PRO A 1 173 ? -21.952 14.564 6.856 1.00 45.34 173 PRO A O 1
ATOM 1335 N N . GLY A 1 174 ? -20.650 15.709 5.424 1.00 58.97 174 GLY A N 1
ATOM 1336 C CA . GLY A 1 174 ? -19.833 16.400 6.425 1.00 58.97 174 GLY A CA 1
ATOM 1337 C C . GLY A 1 174 ? -18.520 15.725 6.849 1.00 58.97 174 GLY A C 1
ATOM 1338 O O . GLY A 1 174 ? -17.760 16.386 7.544 1.00 58.97 174 GLY A O 1
ATOM 1339 N N . VAL A 1 175 ? -18.201 14.495 6.416 1.00 62.88 175 VAL A N 1
ATOM 1340 C CA . VAL A 1 175 ? -16.952 13.799 6.806 1.00 62.88 175 VAL A CA 1
ATOM 1341 C C . VAL A 1 175 ? -16.122 13.463 5.570 1.00 62.88 175 VAL A C 1
ATOM 1343 O O . VAL A 1 175 ? -16.569 12.716 4.698 1.00 62.88 175 VAL A O 1
ATOM 1346 N N . GLN A 1 176 ? -14.902 14.004 5.495 1.00 74.31 176 GLN A N 1
ATOM 1347 C CA . GLN A 1 176 ? -13.884 13.549 4.546 1.00 74.31 176 GLN A CA 1
ATOM 1348 C C . GLN A 1 176 ? -13.081 12.429 5.209 1.00 74.31 176 GLN A C 1
ATOM 1350 O O . GLN A 1 176 ? -12.212 12.681 6.041 1.00 74.31 176 GLN A O 1
ATOM 1355 N N . GLY A 1 177 ? -13.387 11.181 4.858 1.00 81.69 177 GLY A N 1
ATOM 1356 C CA . GLY A 1 177 ? -12.748 10.021 5.471 1.00 81.69 177 GLY A CA 1
ATOM 1357 C C . GLY A 1 177 ? -12.355 8.950 4.470 1.00 81.69 177 GLY A C 1
ATOM 1358 O O . GLY A 1 177 ? -12.760 8.966 3.306 1.00 81.69 177 GLY A O 1
ATOM 1359 N N . ARG A 1 178 ? -11.555 7.997 4.943 1.00 87.25 178 ARG A N 1
ATOM 1360 C CA . ARG A 1 178 ? -11.208 6.778 4.225 1.00 87.25 178 ARG A CA 1
ATOM 1361 C C . ARG A 1 178 ? -12.085 5.633 4.688 1.00 87.25 178 ARG A C 1
ATOM 1363 O O . ARG A 1 178 ? -12.135 5.341 5.881 1.00 87.25 178 ARG A O 1
ATOM 1370 N N . MET A 1 179 ? -12.746 4.972 3.743 1.00 90.56 179 MET A N 1
ATOM 1371 C CA . MET A 1 179 ? -13.430 3.714 4.030 1.00 90.56 179 MET A CA 1
ATOM 1372 C C . MET A 1 179 ? -12.433 2.563 3.934 1.00 90.56 179 MET A C 1
ATOM 1374 O O . MET A 1 179 ? -11.794 2.365 2.900 1.00 90.56 179 MET A O 1
ATOM 1378 N N . LEU A 1 180 ? -12.314 1.804 5.015 1.00 92.69 180 LEU A N 1
ATOM 1379 C CA . LEU A 1 180 ? -11.416 0.668 5.137 1.00 92.69 180 LEU A CA 1
ATOM 1380 C C . LEU A 1 180 ? -12.250 -0.596 5.318 1.00 92.69 180 LEU A C 1
ATOM 1382 O O . LEU A 1 180 ? -13.199 -0.612 6.096 1.00 92.69 180 LEU A O 1
ATOM 1386 N N . VAL A 1 181 ? -11.898 -1.652 4.595 1.00 91.44 181 VAL A N 1
ATOM 1387 C CA . VAL A 1 181 ? -12.654 -2.908 4.580 1.00 91.44 181 VAL A CA 1
ATOM 1388 C C . VAL A 1 181 ? -11.696 -4.051 4.885 1.00 91.44 181 VAL A C 1
ATOM 1390 O O . VAL A 1 181 ? -10.610 -4.108 4.304 1.00 91.44 181 VAL A O 1
ATOM 1393 N N . SER A 1 182 ? -12.071 -4.937 5.806 1.00 92.12 182 SER A N 1
ATOM 1394 C CA . SER A 1 182 ? -11.319 -6.165 6.076 1.00 92.12 182 SER A CA 1
ATOM 1395 C C . SER A 1 182 ? -11.292 -7.079 4.846 1.00 92.12 182 SER A C 1
ATOM 1397 O O . SER A 1 182 ? -12.127 -6.979 3.945 1.00 92.12 182 SER A O 1
ATOM 1399 N N . ALA A 1 183 ? -10.321 -7.990 4.778 1.00 89.44 183 ALA A N 1
ATOM 1400 C CA . ALA A 1 183 ? -10.154 -8.859 3.609 1.00 89.44 183 ALA A CA 1
ATOM 1401 C C . ALA A 1 183 ? -11.359 -9.785 3.361 1.00 89.44 183 ALA A C 1
ATOM 1403 O O . ALA A 1 183 ? -11.730 -10.026 2.211 1.00 89.44 183 ALA A O 1
ATOM 1404 N N . ASP A 1 184 ? -12.008 -10.245 4.432 1.00 89.06 184 ASP A N 1
ATOM 1405 C CA . ASP A 1 184 ? -13.258 -11.015 4.393 1.00 89.06 184 ASP A CA 1
ATOM 1406 C C . ASP A 1 184 ? -14.506 -10.151 4.129 1.00 89.06 184 ASP A C 1
ATOM 1408 O O . ASP A 1 184 ? -15.591 -10.684 3.901 1.00 89.06 184 ASP A O 1
ATOM 1412 N N . ARG A 1 185 ? -14.346 -8.820 4.108 1.00 89.94 185 ARG A N 1
ATOM 1413 C CA . ARG A 1 185 ? -15.402 -7.810 3.954 1.00 89.94 185 ARG A CA 1
ATOM 1414 C C . ARG A 1 185 ? -16.464 -7.831 5.052 1.00 89.94 185 ARG A C 1
ATOM 1416 O O . ARG A 1 185 ? -17.536 -7.261 4.850 1.00 89.94 185 ARG A O 1
ATOM 1423 N N . ALA A 1 186 ? -16.180 -8.476 6.180 1.00 91.75 186 ALA A N 1
ATOM 1424 C CA . ALA A 1 186 ? -17.082 -8.519 7.322 1.00 91.75 186 ALA A CA 1
ATOM 1425 C C . ALA A 1 186 ? -17.047 -7.214 8.133 1.00 91.75 186 ALA A C 1
ATOM 1427 O O . ALA A 1 186 ? -18.081 -6.802 8.650 1.00 91.75 186 ALA A O 1
ATOM 1428 N N . ASP A 1 187 ? -15.896 -6.536 8.175 1.00 92.50 187 ASP A N 1
ATOM 1429 C CA . ASP A 1 187 ? -15.698 -5.315 8.950 1.00 92.50 187 ASP A CA 1
ATOM 1430 C C . ASP A 1 187 ? -15.436 -4.123 8.038 1.00 92.50 187 ASP A C 1
ATOM 1432 O O . ASP A 1 187 ? -14.515 -4.118 7.210 1.00 92.50 187 ASP A O 1
ATOM 1436 N N . ILE A 1 188 ? -16.244 -3.082 8.217 1.00 94.50 188 ILE A N 1
ATOM 1437 C CA . ILE A 1 188 ? -16.154 -1.848 7.447 1.00 94.50 188 ILE A CA 1
ATOM 1438 C C . ILE A 1 188 ? -16.011 -0.683 8.419 1.00 94.50 188 ILE A C 1
ATOM 1440 O O . ILE A 1 188 ? -16.823 -0.484 9.322 1.00 94.50 188 ILE A O 1
ATOM 1444 N N . TRP A 1 189 ? -14.971 0.104 8.190 1.00 95.50 189 TRP A N 1
ATOM 1445 C CA . TRP A 1 189 ? -14.591 1.244 9.004 1.00 95.50 189 TRP A CA 1
ATOM 1446 C C . TRP A 1 189 ? -14.580 2.506 8.158 1.00 95.50 189 TRP A C 1
ATOM 1448 O O . TRP A 1 189 ? -14.206 2.474 6.986 1.00 95.50 189 TRP A O 1
ATOM 1458 N N . LEU A 1 190 ? -14.948 3.624 8.765 1.00 94.50 190 LEU A N 1
ATOM 1459 C CA . LEU A 1 190 ? -14.686 4.953 8.238 1.00 94.50 190 LEU A CA 1
ATOM 1460 C C . LEU A 1 190 ? -13.701 5.619 9.192 1.00 94.50 190 LEU A C 1
ATOM 1462 O O . LEU A 1 190 ? -13.923 5.634 10.399 1.00 94.50 190 LEU A O 1
ATOM 1466 N N . VAL A 1 191 ? -12.606 6.138 8.652 1.00 93.44 191 VAL A N 1
ATOM 1467 C CA . VAL A 1 191 ? -11.590 6.860 9.422 1.00 93.44 191 VAL A CA 1
ATOM 1468 C C . VAL A 1 191 ? -11.454 8.240 8.814 1.00 93.44 191 VAL A C 1
ATOM 1470 O O . VAL A 1 191 ? -11.115 8.357 7.636 1.00 93.44 191 VAL A O 1
ATOM 1473 N N . GLU A 1 192 ? -11.743 9.282 9.584 1.00 91.12 192 GLU A N 1
ATOM 1474 C CA . GLU A 1 192 ? -11.578 10.657 9.122 1.00 91.12 192 GLU A CA 1
ATOM 1475 C C . GLU A 1 192 ? -10.124 10.912 8.709 1.00 91.12 192 GLU A C 1
ATOM 1477 O O . GLU A 1 192 ? -9.182 10.365 9.289 1.00 91.12 192 GLU A O 1
ATOM 1482 N N . GLN A 1 193 ? -9.924 11.745 7.691 1.00 84.00 193 GLN A N 1
ATOM 1483 C CA . GLN A 1 193 ? -8.611 12.309 7.432 1.00 84.00 193 GLN A CA 1
ATOM 1484 C C . GLN A 1 193 ? -8.422 13.548 8.321 1.00 84.00 193 GLN A C 1
ATOM 1486 O O . GLN A 1 193 ? -9.004 14.589 8.016 1.00 84.00 193 GLN A O 1
ATOM 1491 N N . PRO A 1 194 ? -7.609 13.477 9.392 1.00 83.56 194 PRO A N 1
ATOM 1492 C CA . PRO A 1 194 ? -7.438 14.620 10.273 1.00 83.56 194 PRO A CA 1
ATOM 1493 C C . PRO A 1 194 ? -6.734 15.761 9.534 1.00 83.56 194 PRO A C 1
ATOM 1495 O O . PRO A 1 194 ? -5.907 15.534 8.641 1.00 83.56 194 PRO A O 1
ATOM 1498 N N . ALA A 1 195 ? -7.006 17.000 9.949 1.00 83.94 195 ALA A N 1
ATOM 1499 C CA . ALA A 1 195 ? -6.359 18.186 9.387 1.00 83.94 195 ALA A CA 1
ATOM 1500 C C . ALA A 1 195 ? -4.834 18.174 9.612 1.00 83.94 195 ALA A C 1
ATOM 1502 O O . ALA A 1 195 ? -4.073 18.790 8.861 1.00 83.94 195 ALA A O 1
ATOM 1503 N N . SER A 1 196 ? -4.379 17.450 10.639 1.00 86.38 196 SER A N 1
ATOM 1504 C CA . SER A 1 196 ? -2.977 17.292 11.005 1.00 86.38 196 SER A CA 1
ATOM 1505 C C . SER A 1 196 ? -2.654 15.854 11.411 1.00 86.38 196 SER A C 1
ATOM 1507 O O . SER A 1 196 ? -3.426 15.193 12.093 1.00 86.38 196 SER A O 1
ATOM 1509 N N . ARG A 1 197 ? -1.432 15.386 11.116 1.00 82.31 197 ARG A N 1
ATOM 1510 C CA . ARG A 1 197 ? -0.914 14.096 11.633 1.00 82.31 197 ARG A CA 1
ATOM 1511 C C . ARG A 1 197 ? -0.733 14.072 13.162 1.00 82.31 197 ARG A C 1
ATOM 1513 O O . ARG A 1 197 ? -0.388 13.036 13.727 1.00 82.31 197 ARG A O 1
ATOM 1520 N N . ARG A 1 198 ? -0.902 15.217 13.832 1.00 88.81 198 ARG A N 1
ATOM 1521 C CA . ARG A 1 198 ? -0.844 15.376 15.297 1.00 88.81 198 ARG A CA 1
ATOM 1522 C C . ARG A 1 198 ? -2.221 15.344 15.960 1.00 88.81 198 ARG A C 1
ATOM 1524 O O . ARG A 1 198 ? -2.326 15.760 17.110 1.00 88.81 198 ARG A O 1
ATOM 1531 N N . GLU A 1 199 ? -3.236 14.917 15.222 1.00 89.94 199 GLU A N 1
ATOM 1532 C CA . GLU A 1 199 ? -4.583 14.686 15.725 1.00 89.94 199 GLU A CA 1
ATOM 1533 C C . GLU A 1 199 ? -4.943 13.214 15.516 1.00 89.94 199 GLU A C 1
ATOM 1535 O O . GLU A 1 199 ? -4.498 12.581 14.552 1.00 89.94 199 GLU A O 1
ATOM 1540 N N . PHE A 1 200 ? -5.713 12.665 16.451 1.00 92.25 200 PHE A N 1
ATOM 1541 C CA . PHE A 1 200 ? -6.286 11.333 16.317 1.00 92.25 200 PHE A CA 1
ATOM 1542 C C . PHE A 1 200 ? -7.565 11.441 15.480 1.00 92.25 200 PHE A C 1
ATOM 1544 O O . PHE A 1 200 ? -8.315 12.397 15.683 1.00 92.25 200 PHE A O 1
ATOM 1551 N N . PRO A 1 201 ? -7.811 10.526 14.529 1.00 93.25 201 PRO A N 1
ATOM 1552 C CA . PRO A 1 201 ? -8.959 10.636 13.645 1.00 93.25 201 PRO A CA 1
ATOM 1553 C C . PRO A 1 201 ? -10.252 10.320 14.394 1.00 93.25 201 PRO A C 1
ATOM 1555 O O . PRO A 1 201 ? -10.261 9.495 15.312 1.00 93.25 201 PRO A O 1
ATOM 1558 N N . GLU A 1 202 ? -11.363 10.888 13.938 1.00 93.75 202 GLU A N 1
ATOM 1559 C CA . GLU A 1 202 ? -12.666 10.313 14.248 1.00 93.75 202 GLU A CA 1
ATOM 1560 C C . GLU A 1 202 ? -12.829 8.971 13.512 1.00 93.75 202 GLU A C 1
ATOM 1562 O O . GLU A 1 202 ? -12.411 8.798 12.359 1.00 93.75 202 GLU A O 1
ATOM 1567 N N . ILE A 1 203 ? -13.396 7.984 14.209 1.00 95.56 203 ILE A N 1
ATOM 1568 C CA . ILE A 1 203 ? -13.524 6.606 13.732 1.00 95.56 203 ILE A CA 1
ATOM 1569 C C . ILE A 1 203 ? -14.987 6.193 13.832 1.00 95.56 203 ILE A C 1
ATOM 1571 O O . ILE A 1 203 ? -15.634 6.404 14.857 1.00 95.56 203 ILE A O 1
ATOM 1575 N N . TRP A 1 204 ? -15.496 5.543 12.789 1.00 96.31 204 TRP A N 1
ATOM 1576 C CA . TRP A 1 204 ? -16.809 4.911 12.789 1.00 96.31 204 TRP A CA 1
ATOM 1577 C C . TRP A 1 204 ? -16.703 3.463 12.336 1.00 96.31 204 TRP A C 1
ATOM 1579 O O . TRP A 1 204 ? -15.937 3.130 11.431 1.00 96.31 204 TRP A O 1
ATOM 1589 N N . HIS A 1 205 ? -17.532 2.619 12.936 1.00 96.06 205 HIS A N 1
ATOM 1590 C CA . HIS A 1 205 ? -17.695 1.222 12.567 1.00 96.06 205 HIS A CA 1
ATOM 1591 C C . HIS A 1 205 ? -19.088 1.009 11.973 1.00 96.06 205 HIS A C 1
ATOM 1593 O O . HIS A 1 205 ? -20.076 1.534 12.497 1.00 96.06 205 HIS A O 1
ATOM 1599 N N . LEU A 1 206 ? -19.180 0.268 10.870 1.00 94.56 206 LEU A N 1
ATOM 1600 C CA . LEU A 1 206 ? -20.463 -0.109 10.291 1.00 94.56 206 LEU A CA 1
ATOM 1601 C C . LEU A 1 206 ? -20.993 -1.354 11.006 1.00 94.56 206 LEU A C 1
ATOM 1603 O O . LEU A 1 206 ? -20.515 -2.459 10.778 1.00 94.56 206 LEU A O 1
ATOM 1607 N N . ASP A 1 207 ? -22.023 -1.180 11.828 1.00 92.31 207 ASP A N 1
ATOM 1608 C CA . ASP A 1 207 ? -22.655 -2.266 12.576 1.00 92.31 207 ASP A CA 1
ATOM 1609 C C . ASP A 1 207 ? -24.143 -2.353 12.221 1.00 92.31 207 ASP A C 1
ATOM 1611 O O . ASP A 1 207 ? -24.882 -1.367 12.305 1.00 92.31 207 ASP A O 1
ATOM 1615 N N . GLY A 1 208 ? -24.581 -3.525 11.755 1.00 90.88 208 GLY A N 1
ATOM 1616 C CA . GLY A 1 208 ? -25.963 -3.743 11.318 1.00 90.88 208 GLY A CA 1
ATOM 1617 C C . GLY A 1 208 ? -26.420 -2.780 10.213 1.00 90.88 208 GLY A C 1
ATOM 1618 O O . GLY A 1 208 ? -27.590 -2.408 10.165 1.00 90.88 208 GLY A O 1
ATOM 1619 N N . GLY A 1 209 ? -25.499 -2.321 9.356 1.00 90.50 209 GLY A N 1
ATOM 1620 C CA . GLY A 1 209 ? -25.778 -1.350 8.291 1.00 90.50 209 GLY A CA 1
ATOM 1621 C C . GLY A 1 209 ? -25.872 0.109 8.753 1.00 90.50 209 GLY A C 1
ATOM 1622 O O . GLY A 1 209 ? -26.211 0.973 7.947 1.00 90.50 209 GLY A O 1
ATOM 1623 N N . THR A 1 210 ? -25.561 0.401 10.019 1.00 91.31 210 THR A N 1
ATOM 1624 C CA . THR A 1 210 ? -25.546 1.763 10.570 1.00 91.31 210 THR A CA 1
ATOM 1625 C C . THR A 1 210 ? -24.139 2.146 11.011 1.00 91.31 210 THR A C 1
ATOM 1627 O O . THR A 1 210 ? -23.461 1.379 11.690 1.00 91.31 210 THR A O 1
ATOM 1630 N N . TRP A 1 211 ? -23.696 3.349 10.644 1.00 93.25 211 TRP A N 1
ATOM 1631 C CA . TRP A 1 211 ? -22.432 3.899 11.127 1.00 93.25 211 TRP A CA 1
ATOM 1632 C C . TRP A 1 211 ? -22.550 4.281 12.599 1.00 93.25 211 TRP A C 1
ATOM 1634 O O . TRP A 1 211 ? -23.381 5.115 12.963 1.00 93.25 211 TRP A O 1
ATOM 1644 N N . LYS A 1 212 ? -21.703 3.691 13.441 1.00 94.31 212 LYS A N 1
ATOM 1645 C CA . LYS A 1 212 ? -21.599 4.018 14.862 1.00 94.31 212 LYS A CA 1
ATOM 1646 C C . LYS A 1 212 ? -20.247 4.675 15.136 1.00 94.31 212 LYS A C 1
ATOM 1648 O O . LYS A 1 212 ? -19.232 4.086 14.759 1.00 94.31 212 LYS A O 1
ATOM 1653 N N . PRO A 1 213 ? -20.205 5.870 15.752 1.00 94.50 213 PRO A N 1
ATOM 1654 C CA . PRO A 1 213 ? -18.941 6.466 16.168 1.00 94.50 213 PRO A CA 1
ATOM 1655 C C . PRO A 1 213 ? -18.2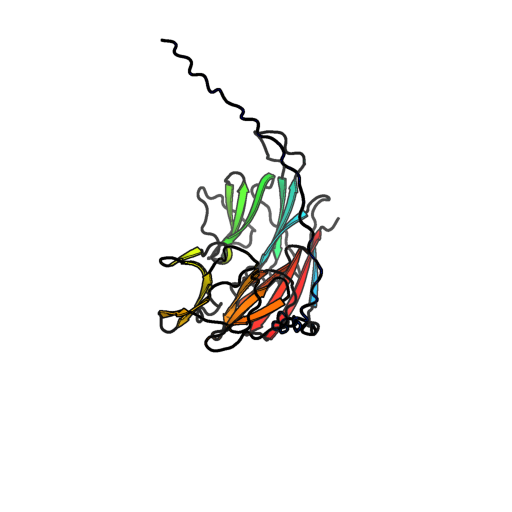69 5.573 17.214 1.00 94.50 213 PRO A C 1
ATOM 1657 O O . PRO A 1 213 ? -18.939 5.015 18.084 1.00 94.50 213 PRO A O 1
ATOM 1660 N N . VAL A 1 214 ? -16.950 5.444 17.122 1.00 96.19 214 VAL A N 1
ATOM 1661 C CA . VAL A 1 214 ? -16.119 4.670 18.043 1.00 96.19 214 VAL A CA 1
ATOM 1662 C C . VAL A 1 214 ? -15.222 5.638 18.800 1.00 96.19 214 VAL A C 1
ATOM 1664 O O . VAL A 1 214 ? -14.232 6.141 18.272 1.00 96.19 214 VAL A O 1
ATOM 1667 N N . THR A 1 215 ? -15.585 5.902 20.052 1.00 93.50 215 THR A N 1
ATOM 1668 C CA . THR A 1 215 ? -14.770 6.702 20.969 1.00 93.50 215 THR A CA 1
ATOM 1669 C C . THR A 1 215 ? -13.704 5.815 21.592 1.00 93.50 215 THR A C 1
ATOM 1671 O O . THR A 1 215 ? -14.026 4.780 22.171 1.00 93.50 215 THR A O 1
ATOM 1674 N N . VAL A 1 216 ? -12.441 6.232 21.510 1.00 93.81 216 VAL A N 1
ATOM 1675 C CA . VAL A 1 216 ? -11.309 5.442 22.006 1.00 93.81 216 VAL A CA 1
ATOM 1676 C C . VAL A 1 216 ? -10.650 6.164 23.172 1.00 93.81 216 VAL A C 1
ATOM 1678 O O . VAL A 1 216 ? -9.887 7.107 22.992 1.00 93.81 216 VAL A O 1
ATOM 1681 N N . GLU A 1 217 ? -10.921 5.740 24.398 1.00 94.06 217 GLU A N 1
ATOM 1682 C CA . GLU A 1 217 ? -10.257 6.348 25.551 1.00 94.06 217 GLU A CA 1
ATOM 1683 C C . GLU A 1 217 ? -8.756 6.008 25.570 1.00 94.06 217 GLU A C 1
ATOM 1685 O O . GLU A 1 217 ? -8.356 4.877 25.295 1.00 94.06 217 GLU A O 1
ATOM 1690 N N . GLY A 1 218 ? -7.913 6.990 25.904 1.00 92.88 218 GLY A N 1
ATOM 1691 C CA . GLY A 1 218 ? -6.471 6.785 26.078 1.00 92.88 218 GLY A CA 1
ATOM 1692 C C . GLY A 1 218 ? -5.662 6.686 24.781 1.00 92.88 218 GLY A C 1
ATOM 1693 O O . GLY A 1 218 ? -4.486 6.320 24.838 1.00 92.88 218 GLY A O 1
ATOM 1694 N N . HIS A 1 219 ? -6.250 7.015 23.626 1.00 92.00 219 HIS A N 1
ATOM 1695 C CA . HIS A 1 219 ? -5.518 7.025 22.363 1.00 92.00 219 HIS A CA 1
ATOM 1696 C C . HIS A 1 219 ? -4.388 8.084 22.358 1.00 92.00 219 HIS A C 1
ATOM 1698 O O . HIS A 1 219 ? -4.513 9.152 22.968 1.00 92.00 219 HIS A O 1
ATOM 1704 N N . PRO A 1 220 ? -3.276 7.850 21.640 1.00 91.38 220 PRO A N 1
ATOM 1705 C CA . PRO A 1 220 ? -2.271 8.880 21.395 1.00 91.38 220 PRO A CA 1
ATOM 1706 C C . PRO A 1 220 ? -2.850 10.045 20.589 1.00 91.38 220 PRO A C 1
ATOM 1708 O O . PRO A 1 220 ? -3.813 9.884 19.848 1.00 91.38 220 PRO A O 1
ATOM 1711 N N . ALA A 1 221 ? -2.229 11.220 20.667 1.00 89.19 221 ALA A N 1
ATOM 1712 C CA . ALA A 1 221 ? -2.696 12.379 19.908 1.00 89.19 221 ALA A CA 1
ATOM 1713 C C . ALA A 1 221 ? -2.394 12.298 18.400 1.00 89.19 221 ALA A C 1
ATOM 1715 O O . ALA A 1 221 ? -2.883 13.128 17.663 1.00 89.19 221 ALA A O 1
ATOM 1716 N N . SER A 1 222 ? -1.577 11.359 17.917 1.00 89.75 222 SER A N 1
ATOM 1717 C CA . SER A 1 222 ? -1.079 11.363 16.529 1.00 89.75 222 SER A CA 1
ATOM 1718 C C . SER A 1 222 ? -1.619 10.217 15.683 1.00 89.75 222 SER A C 1
ATOM 1720 O O . SER A 1 222 ? -1.863 9.135 16.210 1.00 89.75 222 SER A O 1
ATOM 1722 N N . TYR A 1 223 ? -1.656 10.421 14.366 1.00 91.38 223 TYR A N 1
ATOM 1723 C CA . TYR A 1 223 ? -2.155 9.469 13.377 1.00 91.38 223 TYR A CA 1
ATOM 1724 C C . TYR A 1 223 ? -1.207 9.341 12.181 1.00 91.38 223 TYR A C 1
ATOM 1726 O O . TYR A 1 223 ? -0.769 10.342 11.604 1.00 91.38 223 TYR A O 1
ATOM 1734 N N . ALA A 1 224 ? -0.899 8.102 11.800 1.00 90.81 224 ALA A N 1
ATOM 1735 C CA . ALA A 1 224 ? -0.089 7.773 10.627 1.00 90.81 224 ALA A CA 1
ATOM 1736 C C . ALA A 1 224 ? -0.837 6.887 9.618 1.00 90.81 224 ALA A C 1
ATOM 1738 O O . ALA A 1 224 ? -0.609 7.012 8.415 1.00 90.81 224 ALA A O 1
ATOM 1739 N N . GLY A 1 225 ? -1.741 6.023 10.077 1.00 92.00 225 GLY A N 1
ATOM 1740 C CA . GLY A 1 225 ? -2.558 5.174 9.215 1.00 92.00 225 GLY A CA 1
ATOM 1741 C C . GLY A 1 225 ? -3.494 4.278 10.015 1.00 92.00 225 GLY A C 1
ATOM 1742 O O . GLY A 1 225 ? -3.409 4.213 11.240 1.00 92.00 225 GLY A O 1
ATOM 1743 N N . ALA A 1 226 ? -4.386 3.583 9.319 1.00 95.00 226 ALA A N 1
ATOM 1744 C CA . ALA A 1 226 ? -5.284 2.614 9.924 1.00 95.00 226 ALA A CA 1
ATOM 1745 C C . ALA A 1 226 ? -5.547 1.442 8.976 1.00 95.00 226 ALA A C 1
ATOM 1747 O O . ALA A 1 226 ? -5.513 1.595 7.753 1.00 95.00 226 ALA A O 1
ATOM 1748 N N . ALA A 1 227 ? -5.792 0.271 9.555 1.00 95.38 227 ALA A N 1
ATOM 1749 C CA . ALA A 1 227 ? -5.914 -0.989 8.839 1.00 95.38 227 ALA A CA 1
ATOM 1750 C C . ALA A 1 227 ? -6.877 -1.937 9.575 1.00 95.38 227 ALA A C 1
ATOM 1752 O O . ALA A 1 227 ? -6.639 -2.250 10.745 1.00 95.38 227 ALA A O 1
ATOM 1753 N N . PRO A 1 228 ? -7.968 -2.401 8.937 1.00 95.56 228 PRO A N 1
ATOM 1754 C CA . PRO A 1 228 ? -8.858 -3.388 9.533 1.00 95.56 228 PRO A CA 1
ATOM 1755 C C . PRO A 1 228 ? -8.102 -4.687 9.796 1.00 95.56 228 PRO A C 1
ATOM 1757 O O . PRO A 1 228 ? -7.416 -5.207 8.910 1.00 95.56 228 PRO A O 1
ATOM 1760 N N . LEU A 1 229 ? -8.252 -5.207 11.011 1.00 94.25 229 LEU A N 1
ATOM 1761 C CA . LEU A 1 229 ? -7.639 -6.458 11.449 1.00 94.25 229 LEU A CA 1
ATOM 1762 C C . LEU A 1 229 ? -8.563 -7.674 11.283 1.00 94.25 229 LEU A C 1
ATOM 1764 O O . LEU A 1 229 ? -8.092 -8.804 11.431 1.00 94.25 229 LEU A O 1
ATOM 1768 N N . GLY A 1 230 ? -9.840 -7.439 10.969 1.00 91.31 230 GLY A N 1
ATOM 1769 C CA . GLY A 1 230 ? -10.901 -8.438 11.066 1.00 91.31 230 GLY A CA 1
ATOM 1770 C C . GLY A 1 230 ? -11.484 -8.510 12.484 1.00 91.31 230 GLY A C 1
ATOM 1771 O O . GLY A 1 230 ? -10.914 -7.951 13.424 1.00 91.31 230 GLY A O 1
ATOM 1772 N N . HIS A 1 231 ? -12.585 -9.243 12.645 1.00 91.62 231 HIS A N 1
ATOM 1773 C CA . HIS A 1 231 ? -13.248 -9.501 13.926 1.00 91.62 231 HIS A CA 1
ATOM 1774 C C . HIS A 1 231 ? -13.638 -8.228 14.700 1.00 91.62 231 HIS A C 1
ATOM 1776 O O . HIS A 1 231 ? -13.464 -8.159 15.917 1.00 91.62 231 HIS A O 1
ATOM 1782 N N . GLY A 1 232 ? -14.125 -7.197 14.006 1.00 94.06 232 GLY A N 1
ATOM 1783 C CA . GLY A 1 232 ? -14.528 -5.935 14.633 1.00 94.06 232 GLY A CA 1
ATOM 1784 C C . GLY A 1 232 ? -13.365 -5.132 15.225 1.00 94.06 232 GLY A C 1
ATOM 1785 O O . GLY A 1 232 ? -13.585 -4.275 16.082 1.00 94.06 232 GLY A O 1
ATOM 1786 N N . MET A 1 233 ? -12.130 -5.387 14.777 1.00 95.81 233 MET A N 1
ATOM 1787 C CA . MET A 1 233 ? -10.938 -4.659 15.213 1.00 95.81 233 MET A CA 1
ATOM 1788 C C . MET A 1 233 ? -10.335 -3.812 14.093 1.00 95.81 233 MET A C 1
ATOM 1790 O O . MET A 1 233 ? -10.172 -4.249 12.948 1.00 95.81 233 MET A O 1
ATOM 1794 N N . LEU A 1 234 ? -9.913 -2.610 14.468 1.00 97.06 234 LEU A N 1
ATOM 1795 C CA . LEU A 1 234 ? -9.137 -1.696 13.649 1.00 97.06 234 LEU A CA 1
ATOM 1796 C C . LEU A 1 234 ? -7.776 -1.483 14.299 1.00 97.06 234 LEU A C 1
ATOM 1798 O O . LEU A 1 234 ? -7.676 -1.166 15.479 1.00 97.06 234 LEU A O 1
ATOM 1802 N N . MET A 1 235 ? -6.712 -1.608 13.524 1.00 95.88 235 MET A N 1
ATOM 1803 C CA . MET A 1 235 ? -5.409 -1.125 13.939 1.00 95.88 235 MET A CA 1
ATOM 1804 C C . MET A 1 235 ? -5.263 0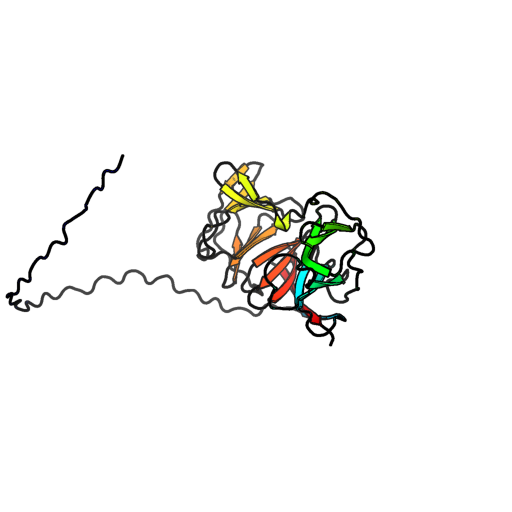.337 13.535 1.00 95.88 235 MET A C 1
ATOM 1806 O O . MET A 1 235 ? -5.556 0.691 12.394 1.00 95.88 235 MET A O 1
ATOM 1810 N N . VAL A 1 236 ? -4.719 1.159 14.429 1.00 95.75 236 VAL A N 1
ATOM 1811 C CA . VAL A 1 236 ? -4.287 2.525 14.121 1.00 95.75 236 VAL A CA 1
ATOM 1812 C C . VAL A 1 236 ? -2.797 2.651 14.420 1.00 95.75 236 VAL A C 1
ATOM 1814 O O . VAL A 1 236 ? -2.345 2.340 15.524 1.00 95.75 236 VAL A O 1
ATOM 1817 N N . SER A 1 237 ? -2.023 3.102 13.435 1.00 93.88 237 SER A N 1
ATOM 1818 C CA . SER A 1 237 ? -0.610 3.423 13.606 1.00 93.88 237 SER A CA 1
ATOM 1819 C C . SER A 1 237 ? -0.404 4.916 13.849 1.00 93.88 237 SER A C 1
ATOM 1821 O O . SER A 1 237 ? -1.162 5.779 13.398 1.00 93.88 237 SER A O 1
ATOM 1823 N N . THR A 1 238 ? 0.652 5.218 14.589 1.00 90.44 238 THR A N 1
ATOM 1824 C CA . THR A 1 238 ? 1.050 6.550 15.039 1.00 90.44 238 THR A CA 1
ATOM 1825 C C . THR A 1 238 ? 2.549 6.728 14.792 1.00 90.44 238 THR A C 1
ATOM 1827 O O . THR A 1 238 ? 3.248 5.766 14.477 1.00 90.44 238 THR A O 1
ATOM 1830 N N . ALA A 1 239 ? 3.077 7.935 15.003 1.00 84.12 239 ALA A N 1
ATOM 1831 C CA . ALA A 1 239 ? 4.516 8.186 14.866 1.00 84.12 239 ALA A CA 1
ATOM 1832 C C . ALA A 1 239 ? 5.391 7.405 15.875 1.00 84.12 239 ALA A C 1
ATOM 1834 O O . ALA A 1 239 ? 6.609 7.345 15.721 1.00 84.12 239 ALA A O 1
ATOM 1835 N N . HIS A 1 240 ? 4.791 6.847 16.932 1.00 82.25 240 HIS A N 1
ATOM 1836 C CA . HIS A 1 240 ? 5.510 6.229 18.052 1.00 82.25 240 HIS A CA 1
ATOM 1837 C C . HIS A 1 240 ? 5.130 4.766 18.304 1.00 82.25 240 HIS A C 1
ATOM 1839 O O . HIS A 1 240 ? 5.604 4.171 19.268 1.00 82.25 240 HIS A O 1
ATOM 1845 N N . GLY A 1 241 ? 4.288 4.175 17.460 1.00 89.12 241 GLY A N 1
ATOM 1846 C CA . GLY A 1 241 ? 3.796 2.813 17.645 1.00 89.12 241 GLY A CA 1
ATOM 1847 C C . GLY A 1 241 ? 2.394 2.645 17.085 1.00 89.12 241 GLY A C 1
ATOM 1848 O O . GLY A 1 241 ? 1.931 3.469 16.298 1.00 89.12 241 GLY A O 1
ATOM 1849 N N . ALA A 1 242 ? 1.698 1.601 17.513 1.00 93.38 242 ALA A N 1
ATOM 1850 C CA . ALA A 1 242 ? 0.331 1.340 17.097 1.00 93.38 242 ALA A CA 1
ATOM 1851 C C . ALA A 1 242 ? -0.510 0.785 18.243 1.00 93.38 242 ALA A C 1
ATOM 1853 O O . ALA A 1 242 ? 0.007 0.380 19.286 1.00 93.38 242 ALA A O 1
ATOM 1854 N N . GLY A 1 243 ? -1.815 0.748 18.024 1.00 94.62 243 GLY A N 1
ATOM 1855 C CA . GLY A 1 243 ? -2.753 0.115 18.930 1.00 94.62 243 GLY A CA 1
ATOM 1856 C C . GLY A 1 243 ? -4.019 -0.315 18.220 1.00 94.62 243 GLY A C 1
ATOM 1857 O O . GLY A 1 243 ? -4.259 0.009 17.053 1.00 94.62 243 GLY A O 1
ATOM 1858 N N . ILE A 1 244 ? -4.794 -1.094 18.954 1.00 96.06 244 ILE A N 1
ATOM 1859 C CA . ILE A 1 244 ? -6.056 -1.666 18.527 1.00 96.06 244 ILE A CA 1
ATOM 1860 C C . ILE A 1 244 ? -7.180 -0.768 19.028 1.00 96.06 244 ILE A C 1
ATOM 1862 O O . ILE A 1 244 ? -7.198 -0.329 20.181 1.00 96.06 244 ILE A O 1
ATOM 1866 N N . VAL A 1 245 ? -8.118 -0.533 18.125 1.00 97.00 245 VAL A N 1
ATOM 1867 C CA . VAL A 1 245 ? -9.390 0.139 18.324 1.00 97.00 245 VAL A CA 1
ATOM 1868 C C . VAL A 1 245 ? -10.491 -0.886 18.082 1.00 97.00 245 VAL A C 1
ATOM 1870 O O . VAL A 1 245 ? -10.499 -1.578 17.064 1.00 97.00 245 VAL A O 1
ATOM 1873 N N . ALA A 1 246 ? -11.424 -0.971 19.020 1.00 96.31 246 ALA A N 1
ATOM 1874 C CA . ALA A 1 246 ? -12.643 -1.758 18.907 1.00 96.31 246 ALA A CA 1
ATOM 1875 C C . ALA A 1 246 ? -13.782 -1.006 19.617 1.00 96.31 246 ALA A C 1
ATOM 1877 O O . ALA A 1 246 ? -13.498 -0.193 20.504 1.00 96.31 246 ALA A O 1
ATOM 1878 N N . PRO A 1 247 ? -15.054 -1.236 19.246 1.00 95.25 247 PRO A N 1
ATOM 1879 C CA . PRO A 1 247 ? -16.184 -0.639 19.951 1.00 95.25 247 PRO A CA 1
ATOM 1880 C C . PRO A 1 247 ? -16.138 -0.957 21.450 1.00 95.25 247 PRO A C 1
ATOM 1882 O O . PRO A 1 247 ? -15.808 -2.077 21.837 1.00 95.25 247 PRO A O 1
ATOM 1885 N N . ASP A 1 248 ? -16.460 0.039 22.278 1.00 92.69 248 ASP A N 1
ATOM 1886 C CA . ASP A 1 248 ? -16.564 -0.070 23.742 1.00 92.69 248 ASP A CA 1
ATOM 1887 C C . ASP A 1 248 ? -15.282 -0.525 24.470 1.00 92.69 248 ASP A C 1
ATOM 1889 O O . ASP A 1 248 ? -15.325 -0.927 25.634 1.00 92.69 248 ASP A O 1
ATOM 1893 N N . MET A 1 249 ? -14.127 -0.433 23.806 1.00 94.88 249 MET A N 1
ATOM 1894 C CA . MET A 1 249 ? -12.827 -0.807 24.358 1.00 94.88 249 MET A CA 1
ATOM 1895 C C . MET A 1 249 ? -11.897 0.412 24.430 1.00 94.88 249 MET A C 1
ATOM 1897 O O . MET A 1 249 ? -11.864 1.220 23.496 1.00 94.88 249 MET A O 1
ATOM 1901 N N . PRO A 1 250 ? -11.101 0.558 25.507 1.00 96.00 250 PRO A N 1
ATOM 1902 C CA . PRO A 1 250 ? -10.051 1.566 25.541 1.00 96.00 250 PRO A CA 1
ATOM 1903 C C . PRO A 1 250 ? -8.958 1.235 24.517 1.00 96.00 250 PRO A C 1
ATOM 1905 O O . PRO A 1 250 ? -8.835 0.097 24.054 1.00 96.00 250 PRO A O 1
ATOM 1908 N N . TRP A 1 251 ? -8.119 2.224 24.210 1.00 95.25 251 TRP A N 1
ATOM 1909 C CA . TRP A 1 251 ? -6.920 2.021 23.404 1.00 95.25 251 TRP A CA 1
ATOM 1910 C C . TRP A 1 251 ? -6.079 0.872 23.967 1.00 95.25 251 TRP A C 1
ATOM 1912 O O . TRP A 1 251 ? -5.645 0.913 25.121 1.00 95.25 251 TRP A O 1
ATOM 1922 N N . SER A 1 252 ? -5.815 -0.133 23.132 1.00 94.81 252 SER A N 1
ATOM 1923 C CA . SER A 1 252 ? -4.959 -1.262 23.491 1.00 94.81 252 SER A CA 1
ATOM 1924 C C . SER A 1 252 ? -3.668 -1.203 22.678 1.00 94.81 252 SER A C 1
ATOM 1926 O O . SER A 1 252 ? -3.684 -1.496 21.480 1.00 94.81 252 SER A O 1
ATOM 1928 N N . PRO A 1 253 ? -2.541 -0.786 23.275 1.00 92.31 253 PRO A N 1
ATOM 1929 C CA . PRO A 1 253 ? -1.273 -0.717 22.567 1.00 92.31 253 PRO A CA 1
ATOM 1930 C C . PRO A 1 253 ? -0.836 -2.088 22.057 1.00 92.31 253 PRO A C 1
ATOM 1932 O O . PRO A 1 253 ? -0.991 -3.095 22.748 1.00 92.31 253 PRO A O 1
ATOM 1935 N N . MET A 1 254 ? -0.244 -2.121 20.865 1.00 89.25 254 MET A N 1
ATOM 1936 C CA . MET A 1 254 ? 0.275 -3.350 20.272 1.00 89.25 254 MET A CA 1
ATOM 1937 C C . MET A 1 254 ? 1.748 -3.216 19.905 1.00 89.25 254 MET A C 1
ATOM 1939 O O . MET A 1 254 ? 2.240 -2.136 19.572 1.00 89.25 254 MET A O 1
ATOM 1943 N N . ILE A 1 255 ? 2.451 -4.347 19.927 1.00 86.44 255 ILE A N 1
ATOM 1944 C CA . ILE A 1 255 ? 3.825 -4.423 19.438 1.00 86.44 255 ILE A CA 1
ATOM 1945 C C . ILE A 1 255 ? 3.804 -4.171 17.925 1.00 86.44 255 ILE A C 1
ATOM 1947 O O . ILE A 1 255 ? 3.074 -4.829 17.184 1.00 86.44 255 ILE A O 1
ATOM 1951 N N . TRP A 1 256 ? 4.602 -3.205 17.468 1.00 89.00 256 TRP A N 1
ATOM 1952 C CA . TRP A 1 256 ? 4.555 -2.698 16.099 1.00 89.00 256 TRP A CA 1
ATOM 1953 C C . TRP A 1 256 ? 5.971 -2.481 15.541 1.00 89.00 256 TRP A C 1
ATOM 1955 O O . TRP A 1 256 ? 6.795 -1.875 16.229 1.00 89.00 256 TRP A O 1
ATOM 1965 N N . PRO A 1 257 ? 6.294 -2.959 14.321 1.00 86.62 257 PRO A N 1
ATOM 1966 C CA . PRO A 1 257 ? 7.668 -2.952 13.814 1.00 86.62 257 PRO A CA 1
ATOM 1967 C C . PRO A 1 257 ? 8.121 -1.618 13.196 1.00 86.62 257 PRO A C 1
ATOM 1969 O O . PRO A 1 257 ? 9.269 -1.520 12.771 1.00 86.62 257 PRO A O 1
ATOM 1972 N N . SER A 1 258 ? 7.249 -0.609 13.079 1.00 84.81 258 SER A N 1
ATOM 1973 C CA . SER A 1 258 ? 7.503 0.589 12.260 1.00 84.81 258 SER A CA 1
ATOM 1974 C C . SER A 1 258 ? 7.026 1.885 12.927 1.00 84.81 258 SER A C 1
ATOM 1976 O O . SER A 1 258 ? 6.061 1.881 13.674 1.00 84.81 258 SER A O 1
ATOM 1978 N N . GLY A 1 259 ? 7.660 3.025 12.641 1.00 80.00 259 GLY A N 1
ATOM 1979 C CA . GLY A 1 259 ? 7.194 4.344 13.094 1.00 80.00 259 GLY A CA 1
ATOM 1980 C C . GLY A 1 259 ? 6.174 5.027 12.171 1.00 80.00 259 GLY A C 1
ATOM 1981 O O . GLY A 1 259 ? 5.937 6.223 12.331 1.00 80.00 259 GLY A O 1
ATOM 1982 N N . GLY A 1 260 ? 5.625 4.332 11.167 1.00 84.88 260 GLY A N 1
ATOM 1983 C CA . GLY A 1 260 ? 4.845 4.975 10.105 1.00 84.88 260 GLY A CA 1
ATOM 1984 C C . GLY A 1 260 ? 3.488 4.348 9.787 1.00 84.88 260 GLY A C 1
ATOM 1985 O O . GLY A 1 260 ? 2.775 3.852 10.663 1.00 84.88 260 GLY A O 1
ATOM 1986 N N . GLY A 1 261 ? 3.080 4.479 8.526 1.00 89.56 261 GLY A N 1
ATOM 1987 C CA . GLY A 1 261 ? 1.746 4.120 8.052 1.00 89.56 261 GLY A CA 1
ATOM 1988 C C . GLY A 1 261 ? 1.507 2.612 8.014 1.00 89.56 261 GLY A C 1
ATOM 1989 O O . GLY A 1 261 ? 2.441 1.812 7.907 1.00 89.56 261 GLY A O 1
ATOM 1990 N N . VAL A 1 262 ? 0.233 2.235 8.066 1.00 93.19 262 VAL A N 1
ATOM 1991 C CA . VAL A 1 262 ? -0.234 0.860 7.882 1.00 93.19 262 VAL A CA 1
ATOM 1992 C C . VAL A 1 262 ? -1.375 0.818 6.870 1.00 93.19 262 VAL A C 1
ATOM 1994 O O . VAL A 1 262 ? -2.184 1.744 6.804 1.00 93.19 262 VAL A O 1
ATOM 1997 N N . GLU A 1 263 ? -1.442 -0.264 6.100 1.00 92.06 263 GLU A N 1
ATOM 1998 C CA . GLU A 1 263 ? -2.586 -0.609 5.256 1.00 92.06 263 GLU A CA 1
ATOM 1999 C C . GLU A 1 263 ? -2.838 -2.123 5.246 1.00 92.06 263 GLU A C 1
ATOM 2001 O O . GLU A 1 263 ? -1.910 -2.916 5.426 1.00 92.06 263 GLU A O 1
ATOM 2006 N N . THR A 1 264 ? -4.089 -2.524 5.011 1.00 92.62 264 THR A N 1
ATOM 2007 C CA . THR A 1 264 ? -4.466 -3.927 4.788 1.00 92.62 264 THR A CA 1
ATOM 2008 C C . THR A 1 264 ? -4.440 -4.238 3.293 1.00 92.62 264 THR A C 1
ATOM 2010 O O . THR A 1 264 ? -5.077 -3.556 2.491 1.00 92.62 264 THR A O 1
ATOM 2013 N N . LEU A 1 265 ? -3.709 -5.284 2.916 1.00 93.19 265 LEU A N 1
ATOM 2014 C CA . LEU A 1 265 ? -3.640 -5.816 1.558 1.00 93.19 265 LEU A CA 1
ATOM 2015 C C . LEU A 1 265 ? -4.838 -6.730 1.255 1.00 93.19 265 LEU A C 1
ATOM 2017 O O . LEU A 1 265 ? -5.610 -7.095 2.139 1.00 93.19 265 LEU A O 1
ATOM 2021 N N . LEU A 1 266 ? -4.988 -7.141 -0.008 1.00 90.25 266 LEU A N 1
ATOM 2022 C CA . LEU A 1 266 ? -6.172 -7.870 -0.481 1.00 90.25 266 LEU A CA 1
ATOM 2023 C C . LEU A 1 266 ? -6.410 -9.208 0.240 1.00 90.25 266 LEU A C 1
ATOM 2025 O O . LEU A 1 266 ? -7.550 -9.638 0.363 1.00 90.25 266 LEU A O 1
ATOM 2029 N N . ASP A 1 267 ? -5.344 -9.868 0.686 1.00 92.12 267 ASP A N 1
ATOM 2030 C CA . ASP A 1 267 ? -5.386 -11.151 1.397 1.00 92.12 267 ASP A CA 1
ATOM 2031 C C . ASP A 1 267 ? -5.404 -10.997 2.928 1.00 92.12 267 ASP A C 1
ATOM 2033 O O . ASP A 1 267 ? -5.232 -11.978 3.644 1.00 92.12 267 ASP A O 1
ATOM 2037 N N . GLY A 1 268 ? -5.576 -9.773 3.438 1.00 93.44 268 GLY A N 1
ATOM 2038 C CA . GLY A 1 268 ? -5.587 -9.489 4.874 1.00 93.44 268 GLY A CA 1
ATOM 2039 C C . GLY A 1 268 ? -4.203 -9.293 5.484 1.00 93.44 268 GLY A C 1
ATOM 2040 O O . GLY A 1 268 ? -4.101 -9.046 6.687 1.00 93.44 268 GLY A O 1
ATOM 2041 N N . THR A 1 269 ? -3.139 -9.364 4.681 1.00 95.62 269 THR A N 1
ATOM 2042 C CA . THR A 1 269 ? -1.780 -9.021 5.118 1.00 95.62 269 THR A CA 1
ATOM 2043 C C . THR A 1 269 ? -1.702 -7.549 5.493 1.00 95.62 269 THR A C 1
ATOM 2045 O O . THR A 1 269 ? -2.198 -6.697 4.762 1.00 95.62 269 THR A O 1
ATOM 2048 N N . LEU A 1 270 ? -1.028 -7.229 6.594 1.00 95.12 270 LEU A N 1
ATOM 2049 C CA . LEU A 1 270 ? -0.709 -5.844 6.925 1.00 95.12 270 LEU A CA 1
ATOM 2050 C C . LEU A 1 270 ? 0.585 -5.428 6.242 1.00 95.12 270 LEU A C 1
ATOM 2052 O O . LEU A 1 270 ? 1.595 -6.121 6.347 1.00 95.12 270 LEU A O 1
ATOM 2056 N N . GLN A 1 271 ? 0.578 -4.275 5.589 1.00 94.50 271 GLN A N 1
ATOM 2057 C CA . GLN A 1 271 ? 1.788 -3.637 5.101 1.00 94.50 271 GLN A CA 1
ATOM 2058 C C . GLN A 1 271 ? 2.104 -2.427 5.980 1.00 94.50 271 GLN A C 1
ATOM 2060 O O . GLN A 1 271 ? 1.323 -1.480 6.030 1.00 94.50 271 GLN A O 1
ATOM 2065 N N . ALA A 1 272 ? 3.260 -2.446 6.644 1.00 93.56 272 ALA A N 1
ATOM 2066 C CA . ALA A 1 272 ? 3.772 -1.300 7.392 1.00 93.56 272 ALA A CA 1
ATOM 2067 C C . ALA A 1 272 ? 4.851 -0.577 6.589 1.00 93.56 272 ALA A C 1
ATOM 2069 O O . ALA A 1 272 ? 5.720 -1.229 5.998 1.00 93.56 272 ALA A O 1
ATOM 2070 N N . ARG A 1 273 ? 4.834 0.757 6.606 1.00 89.81 273 ARG A N 1
ATOM 2071 C CA . ARG A 1 273 ? 5.875 1.590 5.996 1.00 89.81 273 ARG A CA 1
ATOM 2072 C C . ARG A 1 273 ? 6.404 2.617 6.967 1.00 89.81 273 ARG A C 1
ATOM 2074 O O . ARG A 1 273 ? 5.632 3.380 7.537 1.00 89.81 273 ARG A O 1
ATOM 2081 N N . ASP A 1 274 ? 7.724 2.696 7.053 1.00 85.25 274 ASP A N 1
ATOM 2082 C CA . ASP A 1 274 ? 8.403 3.874 7.576 1.00 85.25 274 ASP A CA 1
ATOM 2083 C C . ASP A 1 274 ? 8.941 4.683 6.392 1.00 85.25 274 ASP A C 1
ATOM 2085 O O . ASP A 1 274 ? 9.974 4.339 5.817 1.00 85.25 274 ASP A O 1
ATOM 2089 N N . ASP A 1 275 ? 8.231 5.746 6.011 1.00 74.25 275 ASP A N 1
ATOM 2090 C CA . ASP A 1 275 ? 8.624 6.595 4.881 1.00 74.25 275 ASP A CA 1
ATOM 2091 C C . ASP A 1 275 ? 9.944 7.345 5.135 1.00 74.25 275 ASP A C 1
ATOM 2093 O O . ASP A 1 275 ? 10.629 7.711 4.181 1.00 74.25 275 ASP A O 1
ATOM 2097 N N . LEU A 1 276 ? 10.322 7.573 6.401 1.00 76.50 276 LEU A N 1
ATOM 2098 C CA . LEU A 1 276 ? 11.575 8.254 6.743 1.00 76.50 276 LEU A CA 1
ATOM 2099 C C . LEU A 1 276 ? 12.771 7.321 6.574 1.00 76.50 276 LEU A C 1
ATOM 2101 O O . LEU A 1 276 ? 13.829 7.749 6.116 1.00 76.50 276 LEU A O 1
ATOM 2105 N N . GLN A 1 277 ? 12.605 6.054 6.948 1.00 78.06 277 GLN A N 1
ATOM 2106 C CA . GLN A 1 277 ? 13.668 5.051 6.864 1.00 78.06 277 GLN A CA 1
ATOM 2107 C C . GLN A 1 277 ? 13.623 4.226 5.567 1.00 78.06 277 GLN A C 1
ATOM 2109 O O . GLN A 1 277 ? 14.556 3.475 5.281 1.00 78.06 277 GLN A O 1
ATOM 2114 N N . GLY A 1 278 ? 12.557 4.356 4.772 1.00 78.00 278 GLY A N 1
ATOM 2115 C CA . GLY A 1 278 ? 12.328 3.559 3.567 1.00 78.00 278 GLY A CA 1
ATOM 2116 C C . GLY A 1 278 ? 12.087 2.076 3.864 1.00 78.00 278 GLY A C 1
ATOM 2117 O O . GLY A 1 278 ? 12.351 1.225 3.014 1.00 78.00 278 GLY A O 1
ATOM 2118 N N . GLU A 1 279 ? 11.631 1.749 5.075 1.00 88.69 279 GLU A N 1
ATOM 2119 C CA . GLU A 1 279 ? 11.434 0.367 5.506 1.00 88.69 279 GLU A CA 1
ATOM 2120 C C . GLU A 1 279 ? 10.028 -0.119 5.181 1.00 88.69 279 GLU A C 1
ATOM 2122 O O . GLU A 1 279 ? 9.041 0.571 5.433 1.00 88.69 279 GLU A O 1
ATOM 2127 N N . LEU A 1 280 ? 9.945 -1.342 4.659 1.00 93.69 280 LEU A N 1
ATOM 2128 C CA . LEU A 1 280 ? 8.694 -2.012 4.343 1.00 93.69 280 LEU A CA 1
ATOM 2129 C C . LEU A 1 280 ? 8.597 -3.321 5.118 1.00 93.69 280 LEU A C 1
ATOM 2131 O O . LEU A 1 280 ? 9.540 -4.118 5.121 1.00 93.69 280 LEU A O 1
ATOM 2135 N N . TRP A 1 281 ? 7.435 -3.564 5.710 1.00 95.62 281 TRP A N 1
ATOM 2136 C CA . TRP A 1 281 ? 7.151 -4.785 6.449 1.00 95.62 281 TRP A CA 1
ATOM 2137 C C . TRP A 1 281 ? 5.851 -5.418 5.976 1.00 95.62 281 TRP A C 1
ATOM 2139 O O . TRP A 1 281 ? 4.895 -4.704 5.675 1.00 95.62 281 TRP A O 1
ATOM 2149 N N . LEU A 1 282 ? 5.812 -6.749 5.954 1.00 96.75 282 LEU A N 1
ATOM 2150 C CA . LEU A 1 282 ? 4.602 -7.536 5.720 1.00 96.75 282 LEU A CA 1
ATOM 2151 C C . LEU A 1 282 ? 4.278 -8.356 6.969 1.00 96.75 282 LEU A C 1
ATOM 2153 O O . LEU A 1 282 ? 5.133 -9.101 7.446 1.00 96.75 282 LEU A O 1
ATOM 2157 N N . GLY A 1 283 ? 3.061 -8.206 7.484 1.00 95.94 283 GLY A N 1
ATOM 2158 C CA . GLY A 1 283 ? 2.529 -8.916 8.642 1.00 95.94 283 GLY A CA 1
ATOM 2159 C C . GLY A 1 283 ? 1.418 -9.872 8.227 1.00 95.94 283 GLY A C 1
ATOM 2160 O O . GLY A 1 283 ? 0.274 -9.455 8.031 1.00 95.94 283 GLY A O 1
ATOM 2161 N N . THR A 1 284 ? 1.743 -11.155 8.092 1.00 95.69 284 THR A N 1
ATOM 2162 C CA . THR A 1 284 ? 0.767 -12.219 7.794 1.00 95.69 284 THR A CA 1
ATOM 2163 C C . THR A 1 284 ? 0.239 -12.841 9.078 1.00 95.69 284 THR A C 1
ATOM 2165 O O . THR A 1 284 ? 0.997 -12.978 10.033 1.00 95.69 284 THR A O 1
ATOM 2168 N N . GLY A 1 285 ? -1.023 -13.255 9.100 1.00 92.44 285 GLY A N 1
ATOM 2169 C CA . GLY A 1 285 ? -1.681 -13.822 10.280 1.00 92.44 285 GLY A CA 1
ATOM 2170 C C . GLY A 1 285 ? -3.070 -13.227 10.456 1.00 92.44 285 GLY A C 1
ATOM 2171 O O . GLY A 1 285 ? -3.626 -12.682 9.502 1.00 92.44 285 GLY A O 1
ATOM 2172 N N . GLU A 1 286 ? -3.603 -13.285 11.668 1.00 88.44 286 GLU A N 1
ATOM 2173 C CA . GLU A 1 286 ? -4.949 -12.811 11.987 1.00 88.44 286 GLU A CA 1
ATOM 2174 C C . GLU A 1 286 ? -4.911 -11.832 13.153 1.00 88.44 286 GLU A C 1
ATOM 2176 O O . GLU A 1 286 ? -4.059 -11.926 14.034 1.00 88.44 286 GLU A O 1
ATOM 2181 N N . ALA A 1 287 ? -5.837 -10.870 13.162 1.00 86.56 287 ALA A N 1
ATOM 2182 C CA . ALA A 1 287 ? -5.954 -9.908 14.251 1.00 86.56 287 ALA A CA 1
ATOM 2183 C C . ALA A 1 287 ? -4.594 -9.254 14.602 1.00 86.56 287 ALA A C 1
ATOM 2185 O O . ALA A 1 287 ? -3.917 -8.726 13.714 1.00 86.56 287 ALA A O 1
ATOM 2186 N N . ALA A 1 288 ? -4.194 -9.309 15.874 1.00 85.00 288 ALA A N 1
ATOM 2187 C CA . ALA A 1 288 ? -2.910 -8.826 16.379 1.00 85.00 288 ALA A CA 1
ATOM 2188 C C . ALA A 1 288 ? -1.767 -9.856 16.267 1.00 85.00 288 ALA A C 1
ATOM 2190 O O . ALA A 1 288 ? -0.597 -9.487 16.385 1.00 85.00 288 ALA A O 1
ATOM 2191 N N . GLU A 1 289 ? -2.078 -11.131 16.029 1.00 88.62 289 GLU A N 1
ATOM 2192 C CA . GLU A 1 289 ? -1.101 -12.216 15.934 1.00 88.62 289 GLU A CA 1
ATOM 2193 C C . GLU A 1 289 ? -0.545 -12.289 14.513 1.00 88.62 289 GLU A C 1
ATOM 2195 O O . GLU A 1 289 ? -1.128 -12.877 13.599 1.00 88.62 289 GLU A O 1
ATOM 2200 N N . ARG A 1 290 ? 0.598 -11.632 14.306 1.00 91.88 290 ARG A N 1
ATOM 2201 C CA . ARG A 1 290 ? 1.199 -11.474 12.981 1.00 91.88 290 ARG A CA 1
ATOM 2202 C C . ARG A 1 290 ? 2.654 -11.921 12.975 1.00 91.88 290 ARG A C 1
ATOM 2204 O O . ARG A 1 290 ? 3.452 -11.491 13.803 1.00 91.88 290 ARG A O 1
ATOM 2211 N N . ALA A 1 291 ? 3.004 -12.728 11.980 1.00 94.56 291 ALA A N 1
ATOM 2212 C CA . ALA A 1 291 ? 4.381 -13.018 11.619 1.00 94.56 291 ALA A CA 1
ATOM 2213 C C . ALA A 1 291 ? 4.900 -11.912 10.695 1.00 94.56 291 ALA A C 1
ATOM 2215 O O . ALA A 1 291 ? 4.335 -11.669 9.624 1.00 94.56 291 ALA A O 1
ATOM 2216 N N . TRP A 1 292 ? 5.977 -11.246 11.113 1.00 95.50 292 TRP A N 1
ATOM 2217 C CA . TRP A 1 292 ? 6.517 -10.087 10.413 1.00 95.50 292 TRP A CA 1
ATOM 2218 C C . TRP A 1 292 ? 7.722 -10.431 9.545 1.00 95.50 292 TRP A C 1
ATOM 2220 O O . TRP A 1 292 ? 8.664 -11.106 9.968 1.00 95.50 292 TRP A O 1
ATOM 2230 N N . VAL A 1 293 ? 7.723 -9.895 8.327 1.00 95.94 293 VAL A N 1
ATOM 2231 C CA . VAL A 1 293 ? 8.863 -9.929 7.412 1.00 95.94 293 VAL A CA 1
ATOM 2232 C C . VAL A 1 293 ? 9.276 -8.506 7.070 1.00 95.94 293 VAL A C 1
ATOM 2234 O O . VAL A 1 293 ? 8.494 -7.758 6.488 1.00 95.94 293 VAL A O 1
ATOM 2237 N N . LYS A 1 294 ? 10.525 -8.149 7.376 1.00 95.19 294 LYS A N 1
ATOM 2238 C CA . LYS A 1 294 ? 11.160 -6.917 6.900 1.00 95.19 294 LYS A CA 1
ATOM 2239 C C . LYS A 1 294 ? 11.693 -7.130 5.492 1.00 95.19 294 LYS A C 1
ATOM 2241 O O . LYS A 1 294 ? 12.529 -8.012 5.285 1.00 95.19 294 LYS A O 1
ATOM 2246 N N . LEU A 1 295 ? 11.260 -6.311 4.542 1.00 95.19 295 LEU A N 1
ATOM 2247 C CA . LEU A 1 295 ? 11.669 -6.405 3.145 1.00 95.19 295 LEU A CA 1
ATOM 2248 C C . LEU A 1 295 ? 12.757 -5.394 2.797 1.00 95.19 295 LEU A C 1
ATOM 2250 O O . LEU A 1 295 ? 12.658 -4.210 3.117 1.00 95.19 295 LEU A O 1
ATOM 2254 N N . LYS A 1 296 ? 13.778 -5.866 2.080 1.00 92.69 296 LYS A N 1
ATOM 2255 C CA . LYS A 1 296 ? 14.822 -5.034 1.475 1.00 92.69 296 LYS A CA 1
ATOM 2256 C C . LYS A 1 296 ? 15.038 -5.462 0.030 1.00 92.69 296 LYS A C 1
ATOM 2258 O O . LYS A 1 296 ? 15.453 -6.590 -0.222 1.00 92.69 296 LYS A O 1
ATOM 2263 N N . VAL A 1 297 ? 14.782 -4.562 -0.914 1.00 92.62 297 VAL A N 1
ATOM 2264 C CA . VAL A 1 297 ? 15.078 -4.782 -2.335 1.00 92.62 297 VAL A CA 1
ATOM 2265 C C . VAL A 1 297 ? 16.145 -3.783 -2.740 1.00 92.62 297 VAL A C 1
ATOM 2267 O O . VAL A 1 297 ? 15.937 -2.575 -2.675 1.00 92.62 297 VAL A O 1
ATOM 2270 N N . LEU A 1 298 ? 17.318 -4.296 -3.090 1.00 90.62 298 LEU A N 1
ATOM 2271 C CA . LEU A 1 298 ? 18.502 -3.481 -3.327 1.00 90.62 298 LEU A CA 1
ATOM 2272 C C . LEU A 1 298 ? 18.908 -3.535 -4.802 1.00 90.62 298 LEU A C 1
ATOM 2274 O O . LEU A 1 298 ? 18.785 -4.588 -5.432 1.00 90.62 298 LEU A O 1
ATOM 2278 N N . PRO A 1 299 ? 19.435 -2.439 -5.363 1.00 89.25 299 PRO A N 1
ATOM 2279 C CA . PRO A 1 299 ? 20.097 -2.503 -6.654 1.00 89.25 299 PRO A CA 1
ATOM 2280 C C . PRO A 1 299 ? 21.342 -3.401 -6.554 1.00 89.25 299 PRO A C 1
ATOM 2282 O O . PRO A 1 299 ? 22.149 -3.248 -5.636 1.00 89.25 299 PRO A O 1
ATOM 2285 N N . ARG A 1 300 ? 21.500 -4.349 -7.482 1.00 86.44 300 ARG A N 1
ATOM 2286 C CA . ARG A 1 300 ? 22.757 -5.071 -7.700 1.00 86.44 300 ARG A CA 1
ATOM 2287 C C . ARG A 1 300 ? 23.592 -4.244 -8.677 1.00 86.44 300 ARG A C 1
ATOM 2289 O O . ARG A 1 300 ? 23.217 -4.129 -9.840 1.00 86.44 300 ARG A O 1
ATOM 2296 N N . SER A 1 301 ? 24.666 -3.641 -8.170 1.00 67.88 301 SER A N 1
ATOM 2297 C CA . SER A 1 301 ? 25.683 -2.932 -8.959 1.00 67.88 301 SER A CA 1
ATOM 2298 C C . SER A 1 301 ? 26.654 -3.893 -9.624 1.00 67.88 301 SER A C 1
ATOM 2300 O O . SER A 1 301 ? 27.074 -4.833 -8.906 1.00 67.88 301 SER A O 1
#

Foldseek 3Di:
DDDDDDDDDDDDDDDDDDDDDDDDDDDPDPPPDPDPPDPDPPPPPQPDDDAAEAEDADADDPQWDWPDWDAQDQWKIKTKIWHFDDDDDPDDAQQRIFIWMWITRGNQNDTDTADDPSRTANDKDWFAAPLGWIWIDGPPGWIWTDPPSRNDIDTDNDDDHGDLQVDQQDDDPPARWRWAAALVRPWIKTWGDDPDQQAGTFIWTQDPNDTDTADAAPDHRGFAEKEDQDPQWIWTAHQSAIFIGHHPYHTGGANGDERHYWYQHNNRWIWDDDPVVRWIKTFDDGRRDTHIYIYHYHYDD

Organism: NCBI:txid1246995

Radius of gyration: 27.37 Å; chains: 1; bounding box: 52×78×75 Å

Sequence (301 aa):
MDAVLPRALAGVLLLLTLGGCSALDGVRRPPPDRSPSPSAIVHQPHLPIEYTVRTASVDVPHGYVQQALKFRTATVGVALFTHCELPKRRVGNHDDCTARLFVTADGGSTWLPRRHPKPVADNHQVFFGTGGELILLAEPRLWYVSTDAGRTFRHVEKEPPRSTADDHQVVAPGVQGRMLVSADRADIWLVEQPASRREFPEIWHLDGGTWKPVTVEGHPASYAGAAPLGHGMLMVSTAHGAGIVAPDMPWSPMIWPSGGGVETLLDGTLQARDDLQGELWLGTGEAAERAWVKLKVLPRS